Protein AF-A0A4Y2RW93-F1 (afdb_monomer_lite)

Foldseek 3Di:
DPPPPVPVVVVVVVVVVVPDDDDDVVPVVVVLVVVVVVVVVCCVPPVCPPDPDDPVVVVVLCVPPPPPPSVPCPDPVVVVVVVVVSVVVVVVVVVVPDDPDPPPPPPDPPVLVVLVVLLVVLVVVCVVPVDVVSVVSNVVSVVVNVVVVVVVVVVVLVVPDDPPPCSVVVVCVVVPDDDPDDDFLADPVGGQPDPVSVVVSVVVVVCVVPPPDPPDDPVVVVVVVVVVVVVVVVVVVPD

Organism: Araneus ventricosus (NCBI:txid182803)

Structure (mmCIF, N/CA/C/O backbone):
data_AF-A0A4Y2RW93-F1
#
_entry.id   AF-A0A4Y2RW93-F1
#
loop_
_atom_site.group_PDB
_atom_site.id
_atom_site.type_symbol
_atom_site.label_atom_id
_atom_site.label_alt_id
_atom_site.label_comp_id
_atom_site.label_asym_id
_atom_site.label_entity_id
_atom_site.label_seq_id
_atom_site.pdbx_PDB_ins_code
_atom_site.Cartn_x
_atom_site.Cartn_y
_atom_site.Cartn_z
_atom_site.occupancy
_atom_site.B_iso_or_equiv
_atom_site.auth_seq_id
_atom_site.auth_comp_id
_atom_site.auth_asym_id
_atom_site.auth_atom_id
_atom_site.pdbx_PDB_model_num
ATOM 1 N N . MET A 1 1 ? -9.524 4.771 -40.935 1.00 36.34 1 MET A N 1
ATOM 2 C CA . MET A 1 1 ? -8.989 5.953 -41.651 1.00 36.34 1 MET A CA 1
ATOM 3 C C . MET A 1 1 ? -7.503 5.709 -41.923 1.00 36.34 1 MET A C 1
ATOM 5 O O . MET A 1 1 ? -6.654 6.434 -41.433 1.00 36.34 1 MET A O 1
ATOM 9 N N . GLU A 1 2 ? -7.195 4.618 -42.633 1.00 35.41 2 GLU A N 1
ATOM 10 C CA . GLU A 1 2 ? -5.840 4.033 -42.726 1.00 35.41 2 GLU A CA 1
ATOM 11 C C . GLU A 1 2 ? -5.381 3.783 -44.176 1.00 35.41 2 GLU A C 1
ATOM 13 O O . GLU A 1 2 ? -4.326 3.209 -44.394 1.00 35.41 2 GLU A O 1
ATOM 18 N N . ALA A 1 3 ? -6.116 4.253 -45.187 1.00 34.59 3 ALA A N 1
ATOM 19 C CA . ALA A 1 3 ? -5.857 3.879 -46.582 1.00 34.59 3 ALA A CA 1
ATOM 20 C C . ALA A 1 3 ? -5.128 4.938 -47.441 1.00 34.59 3 ALA A C 1
ATOM 22 O O . ALA A 1 3 ? -4.878 4.684 -48.612 1.00 34.59 3 ALA A O 1
ATOM 23 N N . SER A 1 4 ? -4.761 6.115 -46.916 1.00 34.38 4 SER A N 1
ATOM 24 C CA . SER A 1 4 ? -4.267 7.222 -47.769 1.00 34.38 4 SER A CA 1
ATOM 25 C C . SER A 1 4 ? -2.751 7.461 -47.780 1.00 34.38 4 SER A C 1
ATOM 27 O O . SER A 1 4 ? -2.303 8.337 -48.511 1.00 34.38 4 SER A O 1
ATOM 29 N N . VAL A 1 5 ? -1.936 6.716 -47.023 1.00 40.03 5 VAL A N 1
ATOM 30 C CA . VAL A 1 5 ? -0.475 6.974 -46.951 1.00 40.03 5 VAL A CA 1
ATOM 31 C C . VAL A 1 5 ? 0.357 6.001 -47.805 1.00 40.03 5 VAL A C 1
ATOM 33 O O . VAL A 1 5 ? 1.489 6.315 -48.158 1.00 40.03 5 VAL A O 1
ATOM 36 N N . GLU A 1 6 ? -0.201 4.862 -48.225 1.00 35.78 6 GLU A N 1
ATOM 37 C CA . GLU A 1 6 ? 0.523 3.869 -49.041 1.00 35.78 6 GLU A CA 1
ATOM 38 C C . GLU A 1 6 ? 0.538 4.154 -50.552 1.00 35.78 6 GLU A C 1
ATOM 40 O O . GLU A 1 6 ? 1.380 3.602 -51.258 1.00 35.78 6 GLU A O 1
ATOM 45 N N . SER A 1 7 ? -0.344 5.027 -51.054 1.00 36.59 7 SER A N 1
ATOM 46 C CA . SER A 1 7 ? -0.415 5.354 -52.490 1.00 36.59 7 SER A CA 1
ATOM 47 C C . SER A 1 7 ? 0.750 6.248 -52.930 1.00 36.59 7 SER A C 1
ATOM 49 O O . SER A 1 7 ? 1.433 5.949 -53.898 1.00 36.59 7 SER A O 1
ATOM 51 N N . SER A 1 8 ? 1.067 7.292 -52.155 1.00 40.94 8 SER A N 1
ATOM 52 C CA . SER A 1 8 ? 2.052 8.314 -52.548 1.00 40.94 8 SER A CA 1
ATOM 53 C C . SER A 1 8 ? 3.504 7.813 -52.593 1.00 40.94 8 SER A C 1
ATOM 55 O O . SER A 1 8 ? 4.348 8.454 -53.21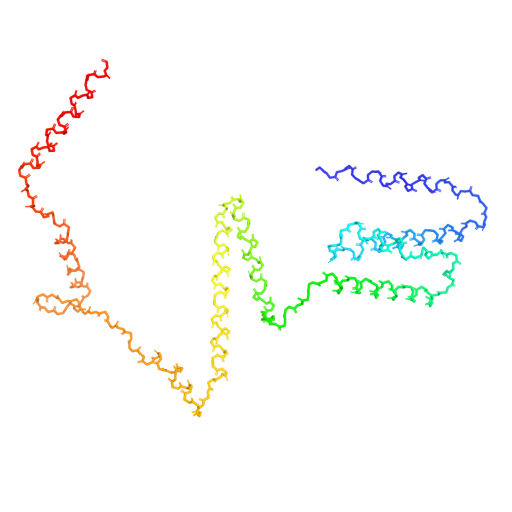4 1.00 40.94 8 SER A O 1
ATOM 57 N N . GLY A 1 9 ? 3.818 6.702 -51.918 1.00 35.59 9 GLY A N 1
ATOM 58 C CA . GLY A 1 9 ? 5.170 6.140 -51.887 1.00 35.59 9 GLY A CA 1
ATOM 59 C C . GLY A 1 9 ? 5.482 5.198 -53.050 1.00 35.59 9 GLY A C 1
ATOM 60 O O . GLY A 1 9 ? 6.649 5.053 -53.402 1.00 35.59 9 GLY A O 1
ATOM 61 N N . LYS A 1 10 ? 4.464 4.567 -53.649 1.00 40.72 10 LYS A N 1
ATOM 62 C CA . LYS A 1 10 ? 4.643 3.624 -54.766 1.00 40.72 10 LYS A CA 1
ATOM 63 C C . LYS A 1 10 ? 4.856 4.363 -56.091 1.00 40.72 10 LYS A C 1
ATOM 65 O O . LYS A 1 10 ? 5.729 3.965 -56.856 1.00 40.72 10 LYS A O 1
ATOM 70 N N . ASP A 1 11 ? 4.172 5.491 -56.273 1.00 41.19 11 ASP A N 1
ATOM 71 C CA . ASP A 1 11 ? 4.237 6.311 -57.493 1.00 41.19 11 ASP A CA 1
ATOM 72 C C . ASP A 1 11 ? 5.608 6.996 -57.681 1.00 41.19 11 ASP A C 1
ATOM 74 O O . ASP A 1 11 ? 6.117 7.118 -58.791 1.00 41.19 11 ASP A O 1
ATOM 78 N N . LEU A 1 12 ? 6.289 7.354 -56.584 1.00 43.25 12 LEU A N 1
ATOM 79 C CA . LEU A 1 12 ? 7.655 7.900 -56.633 1.00 43.25 12 LEU A CA 1
ATOM 80 C C . LEU A 1 12 ? 8.719 6.844 -56.977 1.00 43.25 12 LEU A C 1
ATOM 82 O O . LEU A 1 12 ? 9.791 7.192 -57.469 1.00 43.25 12 LEU A O 1
ATOM 86 N N . ILE A 1 13 ? 8.448 5.562 -56.711 1.00 41.75 13 ILE A N 1
ATOM 87 C CA . ILE A 1 13 ? 9.386 4.461 -56.974 1.00 41.75 13 ILE A CA 1
ATOM 88 C C . ILE A 1 13 ? 9.320 4.039 -58.448 1.00 41.75 13 ILE A C 1
ATOM 90 O O . ILE A 1 13 ? 10.364 3.768 -59.043 1.00 41.75 13 ILE A O 1
ATOM 94 N N . SER A 1 14 ? 8.131 4.042 -59.063 1.00 49.00 14 SER A N 1
ATOM 95 C CA . SER A 1 14 ? 7.975 3.755 -60.497 1.00 49.00 14 SER A CA 1
ATOM 96 C C . SER A 1 14 ? 8.601 4.836 -61.384 1.00 49.00 14 SER A C 1
ATOM 98 O O . SER A 1 14 ? 9.286 4.507 -62.353 1.00 49.00 14 SER A O 1
ATOM 100 N N . ASP A 1 15 ? 8.461 6.111 -61.011 1.00 42.34 15 ASP A N 1
ATOM 101 C CA . ASP A 1 15 ? 8.959 7.247 -61.804 1.00 42.34 15 ASP A CA 1
ATOM 102 C C . ASP A 1 15 ? 10.491 7.387 -61.797 1.00 42.34 15 ASP A C 1
ATOM 104 O O . ASP A 1 15 ? 11.082 7.944 -62.727 1.00 42.34 15 ASP A O 1
ATOM 108 N N . LEU A 1 16 ? 11.154 6.862 -60.763 1.00 41.88 16 LEU A N 1
ATOM 109 C CA . LEU A 1 16 ? 12.617 6.792 -60.682 1.00 41.88 16 LEU A CA 1
ATOM 110 C C . LEU A 1 16 ? 13.189 5.602 -61.466 1.00 41.88 16 LEU A C 1
ATOM 112 O O . LEU A 1 16 ? 14.313 5.687 -61.952 1.00 41.88 16 LEU A O 1
ATOM 116 N N . CYS A 1 17 ? 12.410 4.529 -61.639 1.00 39.97 17 CYS A N 1
ATOM 117 C CA . CYS A 1 17 ? 12.818 3.332 -62.377 1.00 39.97 17 CYS A CA 1
ATOM 118 C C . CYS A 1 17 ? 12.737 3.524 -63.904 1.00 39.97 17 CYS A C 1
ATOM 120 O O . CYS A 1 17 ? 13.547 2.974 -64.646 1.00 39.97 17 CYS A O 1
ATOM 122 N N . ALA A 1 18 ? 11.811 4.362 -64.382 1.00 44.00 18 ALA A N 1
ATOM 123 C CA . ALA A 1 18 ? 11.618 4.628 -65.811 1.00 44.00 18 ALA A CA 1
ATOM 124 C C . ALA A 1 18 ? 12.692 5.538 -66.449 1.00 44.00 18 ALA A C 1
ATOM 126 O O . ALA A 1 18 ? 12.752 5.649 -67.670 1.00 44.00 18 ALA A O 1
ATOM 127 N N . LYS A 1 19 ? 13.550 6.199 -65.656 1.00 46.75 19 LYS A N 1
ATOM 128 C CA . LYS A 1 19 ? 14.554 7.171 -66.144 1.00 46.75 19 LYS A CA 1
ATOM 129 C C . LYS A 1 19 ? 15.956 6.601 -66.373 1.00 46.75 19 LYS A C 1
ATOM 131 O O . LYS A 1 19 ? 16.867 7.356 -66.697 1.00 46.75 19 LYS A O 1
ATOM 136 N N . THR A 1 20 ? 16.146 5.293 -66.226 1.00 44.50 20 THR A N 1
ATOM 137 C CA . THR A 1 20 ? 17.457 4.643 -66.379 1.00 44.50 20 THR A CA 1
ATOM 138 C C . THR A 1 20 ? 17.397 3.492 -67.377 1.00 44.50 20 THR A C 1
ATOM 140 O O . THR A 1 20 ? 17.771 2.366 -67.065 1.00 44.50 20 THR A O 1
ATOM 143 N N . SER A 1 21 ? 16.928 3.765 -68.589 1.00 43.00 21 SER A N 1
ATOM 144 C CA . SER A 1 21 ? 17.259 2.962 -69.763 1.00 43.00 21 SER A CA 1
ATOM 145 C C . SER A 1 21 ? 18.240 3.783 -70.588 1.00 43.00 21 SER A C 1
ATOM 147 O O . SER A 1 21 ? 17.819 4.726 -71.244 1.00 43.00 21 SER A O 1
ATOM 149 N N . ASP A 1 22 ? 19.541 3.527 -70.427 1.00 39.62 22 ASP A N 1
ATOM 150 C CA . ASP A 1 22 ? 20.464 3.373 -71.557 1.00 39.62 22 ASP A CA 1
ATOM 151 C C . ASP A 1 22 ? 21.922 3.173 -71.101 1.00 39.62 22 ASP A C 1
ATOM 153 O O . ASP A 1 22 ? 22.494 3.923 -70.306 1.00 39.62 22 ASP A O 1
ATOM 157 N N . THR A 1 23 ? 22.525 2.146 -71.709 1.00 38.78 23 THR A N 1
ATOM 158 C CA . THR A 1 23 ? 23.951 1.777 -71.812 1.00 38.78 23 THR A CA 1
ATOM 159 C C . THR A 1 23 ? 24.731 1.308 -70.565 1.00 38.78 23 THR A C 1
ATOM 161 O O . THR A 1 23 ? 24.760 1.917 -69.499 1.00 38.78 23 THR A O 1
ATOM 164 N N . ALA A 1 24 ? 25.434 0.184 -70.757 1.00 42.94 24 ALA A N 1
ATOM 165 C CA . ALA A 1 24 ? 25.982 -0.771 -69.782 1.00 42.94 24 ALA A CA 1
ATOM 166 C C . ALA A 1 24 ? 27.057 -0.272 -68.781 1.00 42.94 24 ALA A C 1
ATOM 168 O O . ALA A 1 24 ? 27.596 -1.063 -68.010 1.00 42.94 24 ALA A O 1
ATOM 169 N N . ALA A 1 25 ? 27.353 1.030 -68.723 1.00 42.97 25 ALA A N 1
ATOM 170 C CA . ALA A 1 25 ? 28.117 1.631 -67.620 1.00 42.97 25 ALA A CA 1
ATOM 171 C C . ALA A 1 25 ? 27.220 2.011 -66.418 1.00 42.97 25 ALA A C 1
ATOM 173 O O . ALA A 1 25 ? 27.716 2.225 -65.310 1.00 42.97 25 ALA A O 1
ATOM 174 N N . ASN A 1 26 ? 25.896 2.043 -66.618 1.00 43.81 26 ASN A N 1
ATOM 175 C CA . ASN A 1 26 ? 24.909 2.442 -65.613 1.00 43.81 26 ASN A CA 1
ATOM 176 C C . ASN A 1 26 ? 24.505 1.337 -64.621 1.00 43.81 26 ASN A C 1
ATOM 178 O O . ASN A 1 26 ? 23.980 1.655 -63.558 1.00 43.81 26 ASN A O 1
ATOM 182 N N . GLU A 1 27 ? 24.771 0.054 -64.889 1.00 40.03 27 GLU A N 1
ATOM 183 C CA . GLU A 1 27 ? 24.305 -1.034 -64.007 1.00 40.03 27 GLU A CA 1
ATOM 184 C C . GLU A 1 27 ? 25.024 -1.064 -62.651 1.00 40.03 27 GLU A C 1
ATOM 186 O O . GLU A 1 27 ? 24.391 -1.270 -61.617 1.00 40.03 27 GLU A O 1
ATOM 191 N N . LYS A 1 28 ? 26.336 -0.789 -62.613 1.00 39.91 28 LYS A N 1
ATOM 192 C CA . LYS A 1 28 ? 27.100 -0.764 -61.350 1.00 39.91 28 LYS A CA 1
ATOM 193 C C . LYS A 1 28 ? 26.780 0.466 -60.498 1.00 39.91 28 LYS A C 1
ATOM 195 O O . LYS A 1 28 ? 26.704 0.357 -59.276 1.00 39.91 28 LYS A O 1
ATOM 200 N N . ILE A 1 29 ? 26.564 1.617 -61.137 1.00 40.53 29 ILE A N 1
ATOM 201 C CA . ILE A 1 29 ? 26.195 2.874 -60.465 1.00 40.53 29 ILE A CA 1
ATOM 202 C C . ILE A 1 29 ? 24.754 2.788 -59.940 1.00 40.53 29 ILE A C 1
ATOM 204 O O . ILE A 1 29 ? 24.491 3.199 -58.809 1.00 40.53 29 ILE A O 1
ATOM 208 N N . SER A 1 30 ? 23.853 2.169 -60.710 1.00 47.50 30 SER A N 1
ATOM 209 C CA . SER A 1 30 ? 22.474 1.870 -60.311 1.00 47.50 30 SER A CA 1
ATOM 210 C C . SER A 1 30 ? 22.422 0.881 -59.139 1.00 47.50 30 SER A C 1
ATOM 212 O O . SER A 1 30 ? 21.792 1.156 -58.123 1.00 47.50 30 SER A O 1
ATOM 214 N N . ALA A 1 31 ? 23.183 -0.218 -59.185 1.00 45.03 31 ALA A N 1
ATOM 215 C CA . ALA A 1 31 ? 23.230 -1.187 -58.087 1.00 45.03 31 ALA A CA 1
ATOM 216 C C . ALA A 1 31 ? 23.774 -0.580 -56.779 1.00 45.03 31 ALA A C 1
ATOM 218 O O . ALA A 1 31 ? 23.216 -0.817 -55.709 1.00 45.03 31 ALA A O 1
ATOM 219 N N . LEU A 1 32 ? 24.823 0.248 -56.850 1.00 47.16 32 LEU A N 1
ATOM 220 C CA . LEU A 1 32 ? 25.385 0.938 -55.683 1.00 47.16 32 LEU A CA 1
ATOM 221 C C . LEU A 1 32 ? 24.423 1.976 -55.096 1.00 47.16 32 LEU A C 1
ATOM 223 O O . LEU A 1 32 ? 24.276 2.044 -53.878 1.00 47.16 32 LEU A O 1
ATOM 227 N N . THR A 1 33 ? 23.725 2.747 -55.934 1.00 50.53 33 THR A N 1
ATOM 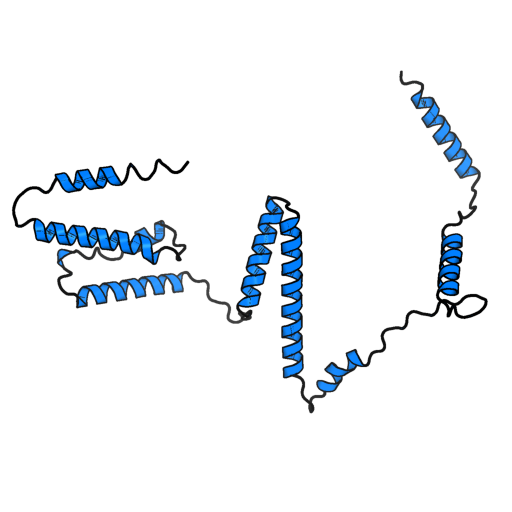228 C CA . THR A 1 33 ? 22.707 3.704 -55.462 1.00 50.53 33 THR A CA 1
ATOM 229 C C . THR A 1 33 ? 21.485 3.001 -54.873 1.00 50.53 33 THR A C 1
ATOM 231 O O . THR A 1 33 ? 20.976 3.443 -53.842 1.00 50.53 33 THR A O 1
ATOM 234 N N . ILE A 1 34 ? 21.070 1.863 -55.435 1.00 50.31 34 ILE A N 1
ATOM 235 C CA . ILE A 1 34 ? 20.006 1.014 -54.883 1.00 50.31 34 ILE A CA 1
ATOM 236 C C . ILE A 1 34 ? 20.428 0.422 -53.531 1.00 50.31 34 ILE A C 1
ATOM 238 O O . ILE A 1 34 ? 19.665 0.508 -52.572 1.00 50.31 34 ILE A O 1
ATOM 242 N N . ILE A 1 35 ? 21.655 -0.096 -53.396 1.00 53.66 35 ILE A N 1
ATOM 243 C CA . ILE A 1 35 ? 22.186 -0.613 -52.120 1.00 53.66 35 ILE A CA 1
ATOM 244 C C . ILE A 1 35 ? 22.286 0.506 -51.073 1.00 53.66 35 ILE A C 1
ATOM 246 O O . ILE A 1 35 ? 21.911 0.299 -49.918 1.00 53.66 35 ILE A O 1
ATOM 250 N N . GLN A 1 36 ? 22.717 1.707 -51.470 1.00 49.56 36 GLN A N 1
ATOM 251 C CA . GLN A 1 36 ? 22.780 2.885 -50.602 1.00 49.56 36 GLN A CA 1
ATOM 252 C C . GLN A 1 36 ? 21.387 3.288 -50.099 1.00 49.56 36 GLN A C 1
ATOM 254 O O . GLN A 1 36 ? 21.195 3.497 -48.901 1.00 49.56 36 GLN A O 1
ATOM 259 N N . LEU A 1 37 ? 20.391 3.350 -50.988 1.00 50.16 37 LEU A N 1
ATOM 260 C CA . LEU A 1 37 ? 19.002 3.657 -50.635 1.00 50.16 37 LEU A CA 1
ATOM 261 C C . LEU A 1 37 ? 18.372 2.548 -49.779 1.00 50.16 37 LEU A C 1
ATOM 263 O O . LEU A 1 37 ? 17.671 2.849 -48.808 1.00 50.16 37 LEU A O 1
ATOM 267 N N . CYS A 1 38 ? 18.683 1.279 -50.059 1.00 50.16 38 CYS A N 1
ATOM 268 C CA . CYS A 1 38 ? 18.260 0.136 -49.254 1.00 50.16 38 CYS A CA 1
ATOM 269 C C . CYS A 1 38 ? 18.864 0.179 -47.847 1.00 50.16 38 CYS A C 1
ATOM 271 O O . CYS A 1 38 ? 18.110 0.044 -46.885 1.00 50.16 38 CYS A O 1
ATOM 273 N N . LEU A 1 39 ? 20.167 0.446 -47.698 1.00 52.78 39 LEU A N 1
ATOM 274 C CA . LEU A 1 39 ? 20.831 0.607 -46.397 1.00 52.78 39 LEU A CA 1
ATOM 275 C C . LEU A 1 39 ? 20.273 1.805 -45.623 1.00 52.78 39 LEU A C 1
ATOM 277 O O . LEU A 1 39 ? 19.967 1.679 -44.439 1.00 52.78 39 LEU A O 1
ATOM 281 N N . ILE A 1 40 ? 20.042 2.940 -46.289 1.00 52.91 40 ILE A N 1
ATOM 282 C CA . ILE A 1 40 ? 19.399 4.111 -45.677 1.00 52.91 40 ILE A CA 1
ATOM 283 C C . ILE A 1 40 ? 17.980 3.757 -45.200 1.00 52.91 40 ILE A C 1
ATOM 285 O O . ILE A 1 40 ? 17.601 4.132 -44.089 1.00 52.91 40 ILE A O 1
ATOM 289 N N . SER A 1 41 ? 17.203 2.995 -45.980 1.00 50.41 41 SER A N 1
ATOM 290 C CA . SER A 1 41 ? 15.851 2.554 -45.595 1.00 50.41 41 SER A CA 1
ATOM 291 C C . SER A 1 41 ? 15.858 1.520 -44.455 1.00 50.41 41 SER A C 1
ATOM 293 O O . SER A 1 41 ? 15.034 1.590 -43.537 1.00 50.41 41 SER A O 1
ATOM 295 N N . PHE A 1 42 ? 16.829 0.604 -44.457 1.00 45.28 42 PHE A N 1
ATOM 296 C CA . PHE A 1 42 ? 16.979 -0.468 -43.475 1.00 45.28 42 PHE A CA 1
ATOM 297 C C . PHE A 1 42 ? 17.461 0.079 -42.124 1.00 45.28 42 PHE A C 1
ATOM 299 O O . PHE A 1 42 ? 16.884 -0.228 -41.077 1.00 45.28 42 PHE A O 1
ATOM 306 N N . CYS A 1 43 ? 18.431 0.997 -42.139 1.00 44.59 43 CYS A N 1
ATOM 307 C CA . CYS A 1 43 ? 18.885 1.721 -40.951 1.00 44.59 43 CYS A CA 1
ATOM 308 C C . CYS A 1 43 ? 17.772 2.603 -40.360 1.00 44.59 43 CYS A C 1
ATOM 310 O O . CYS A 1 43 ? 17.627 2.688 -39.136 1.00 44.59 43 CYS A O 1
ATOM 312 N N . ARG A 1 44 ? 16.922 3.199 -41.211 1.00 43.38 44 ARG A N 1
ATOM 313 C CA . ARG A 1 44 ? 15.785 4.034 -40.785 1.00 43.38 44 ARG A CA 1
ATOM 314 C C . ARG A 1 44 ? 14.644 3.232 -40.150 1.00 43.38 44 ARG A C 1
ATOM 316 O O . ARG A 1 44 ? 13.948 3.767 -39.291 1.00 43.38 44 ARG A O 1
ATOM 323 N N . THR A 1 45 ? 14.465 1.962 -40.519 1.00 40.22 45 THR A N 1
ATOM 324 C CA . THR A 1 45 ? 13.354 1.116 -40.038 1.00 40.22 45 THR A CA 1
ATOM 325 C C . THR A 1 45 ? 13.729 0.189 -38.876 1.00 40.22 45 THR A C 1
ATOM 327 O O . THR A 1 45 ? 12.863 -0.108 -38.045 1.00 40.22 45 THR A O 1
ATOM 330 N N . ARG A 1 46 ? 14.997 -0.239 -38.755 1.00 37.25 46 ARG A N 1
ATOM 331 C CA . ARG A 1 46 ? 15.411 -1.243 -37.753 1.00 37.25 46 ARG A CA 1
ATOM 332 C C . ARG A 1 46 ? 16.037 -0.669 -36.472 1.00 37.25 46 ARG A C 1
ATOM 334 O O . ARG A 1 46 ? 15.819 -1.249 -35.413 1.00 37.25 46 ARG A O 1
ATOM 341 N N . SER A 1 47 ? 16.725 0.480 -36.519 1.00 40.91 47 SER A N 1
ATOM 342 C CA . SER A 1 47 ? 17.473 1.015 -35.353 1.00 40.91 47 SER A CA 1
ATOM 343 C C . SER A 1 47 ? 16.730 2.094 -34.538 1.00 40.91 47 SER A C 1
ATOM 345 O O . SER A 1 47 ? 17.025 2.335 -33.368 1.00 40.91 47 SER A O 1
ATOM 347 N N . LEU A 1 48 ? 15.694 2.724 -35.099 1.00 42.19 48 LEU A N 1
ATOM 348 C CA . LEU A 1 48 ? 15.035 3.873 -34.454 1.00 42.19 48 LEU A CA 1
ATOM 349 C C . LEU A 1 48 ? 13.850 3.522 -33.547 1.00 42.19 48 LEU A C 1
ATOM 351 O O . LEU A 1 48 ? 13.311 4.411 -32.889 1.00 42.19 48 LEU A O 1
ATOM 355 N N . LYS A 1 49 ? 13.461 2.245 -33.440 1.00 43.62 49 LYS A N 1
ATOM 356 C CA . LYS A 1 49 ? 12.299 1.851 -32.621 1.00 43.62 49 LYS A CA 1
ATOM 357 C C . LYS A 1 49 ? 12.499 2.102 -31.115 1.00 43.62 49 LYS A C 1
ATOM 359 O O . LYS A 1 49 ? 11.511 2.211 -30.400 1.00 43.62 49 LYS A O 1
ATOM 364 N N . ASN A 1 50 ? 13.744 2.283 -30.651 1.00 43.41 50 ASN A N 1
ATOM 365 C CA . ASN A 1 50 ? 14.069 2.432 -29.225 1.00 43.41 50 ASN A CA 1
ATOM 366 C C . ASN A 1 50 ? 14.802 3.734 -28.832 1.00 43.41 50 ASN A C 1
ATOM 368 O O . ASN A 1 50 ? 15.087 3.916 -27.648 1.00 43.41 50 ASN A O 1
ATOM 372 N N . LEU A 1 51 ? 15.089 4.666 -29.755 1.00 42.09 51 LEU A N 1
ATOM 373 C CA . LEU A 1 51 ? 15.719 5.954 -29.415 1.00 42.09 51 LEU A CA 1
ATOM 374 C C . LEU A 1 51 ? 14.761 7.124 -29.636 1.00 42.09 51 LEU A C 1
ATOM 376 O O . LEU A 1 51 ? 14.404 7.470 -30.758 1.00 42.09 51 LEU A O 1
ATOM 380 N N . LYS A 1 52 ? 14.406 7.808 -28.547 1.00 42.28 52 LYS A N 1
ATOM 381 C CA . LYS A 1 52 ? 13.630 9.054 -28.573 1.00 42.28 52 LYS A CA 1
ATOM 382 C C . LYS A 1 52 ? 14.539 10.238 -28.948 1.00 42.28 52 LYS A C 1
ATOM 384 O O . LYS A 1 52 ? 14.739 11.153 -28.155 1.00 42.28 52 LYS A O 1
ATOM 389 N N . LEU A 1 53 ? 15.149 10.203 -30.134 1.00 49.97 53 LEU A N 1
ATOM 390 C CA . LEU A 1 53 ? 15.933 11.322 -30.669 1.00 49.97 53 LEU A CA 1
ATOM 391 C C . LEU A 1 53 ? 15.010 12.279 -31.423 1.00 49.97 53 LEU A C 1
ATOM 393 O O . LEU A 1 53 ? 14.284 11.884 -32.330 1.00 49.97 53 LEU A O 1
ATOM 397 N N . THR A 1 54 ? 15.034 13.561 -31.064 1.00 47.84 54 THR A N 1
ATOM 398 C CA . THR A 1 54 ? 14.301 14.589 -31.812 1.00 47.84 54 THR A CA 1
ATOM 399 C C . THR A 1 54 ? 14.952 14.790 -33.186 1.00 47.84 54 THR A C 1
ATOM 401 O O . THR A 1 54 ? 16.174 14.906 -33.285 1.00 47.84 54 THR A O 1
ATOM 404 N N . GLY A 1 55 ? 14.153 14.857 -34.260 1.00 45.72 55 GLY A N 1
ATOM 405 C CA . GLY A 1 55 ? 14.642 14.865 -35.653 1.00 45.72 55 GLY A CA 1
ATOM 406 C C . GLY A 1 55 ? 15.641 15.978 -36.012 1.00 45.72 55 GLY A C 1
ATOM 407 O O . GLY A 1 55 ? 16.398 15.840 -36.971 1.00 45.72 55 GLY A O 1
ATOM 408 N N . LYS A 1 56 ? 15.710 17.052 -35.214 1.00 54.03 56 LYS A N 1
ATOM 409 C CA . LYS A 1 56 ? 16.712 18.123 -35.344 1.00 54.03 56 LYS A CA 1
ATOM 410 C C . LYS A 1 56 ? 18.143 17.637 -35.051 1.00 54.03 56 LYS A C 1
ATOM 412 O O . LYS A 1 56 ? 19.066 18.083 -35.715 1.00 54.03 56 LYS A O 1
ATOM 417 N N . ASN A 1 57 ? 18.312 16.688 -34.125 1.00 52.91 57 ASN A N 1
ATOM 418 C CA . ASN A 1 57 ? 19.619 16.159 -33.715 1.00 52.91 57 ASN A CA 1
ATOM 419 C C . ASN A 1 57 ? 20.177 15.099 -34.676 1.00 52.91 57 ASN A C 1
ATOM 421 O O . ASN A 1 57 ? 21.386 14.987 -34.834 1.00 52.91 57 ASN A O 1
ATOM 425 N N . LEU A 1 58 ? 19.304 14.332 -35.337 1.00 50.59 58 LEU A N 1
ATOM 426 C CA . LEU A 1 58 ? 19.718 13.425 -36.416 1.00 50.59 58 LEU A CA 1
ATOM 427 C C . LEU A 1 58 ? 20.247 14.227 -37.608 1.00 50.59 58 LEU A C 1
ATOM 429 O O . LEU A 1 58 ? 21.295 13.903 -38.149 1.00 50.59 58 LEU A O 1
ATOM 433 N N . LYS A 1 59 ? 19.572 15.329 -37.964 1.00 51.44 59 LYS A N 1
ATOM 434 C CA . LYS A 1 59 ? 20.022 16.233 -39.033 1.00 51.44 59 LYS A CA 1
ATOM 435 C C . LYS A 1 59 ? 21.395 16.855 -38.771 1.00 51.44 59 LYS A C 1
ATOM 437 O O . LYS A 1 59 ? 22.107 17.087 -39.735 1.00 51.44 59 LYS A O 1
ATOM 442 N N . THR A 1 60 ? 21.761 17.156 -37.526 1.00 54.12 60 THR A N 1
ATOM 443 C CA . THR A 1 60 ? 23.099 17.684 -37.202 1.00 54.12 60 THR A CA 1
ATOM 444 C C . THR A 1 60 ? 24.167 16.594 -37.227 1.00 54.12 60 THR A C 1
ATOM 446 O O . THR A 1 60 ? 25.259 16.848 -37.710 1.00 54.12 60 THR A O 1
ATOM 449 N N . LEU A 1 61 ? 23.838 15.374 -36.788 1.00 51.91 61 LEU A N 1
ATOM 450 C CA . LEU A 1 61 ? 24.746 14.221 -36.842 1.00 51.91 61 LEU A CA 1
ATOM 451 C C . LEU A 1 61 ? 25.112 13.888 -38.300 1.00 51.91 61 LEU A C 1
ATOM 453 O O . LEU A 1 61 ? 26.283 13.853 -38.644 1.00 51.91 61 LEU A O 1
ATOM 457 N N . PHE A 1 62 ? 24.114 13.817 -39.188 1.00 54.50 62 PHE A N 1
ATOM 458 C CA . PHE A 1 62 ? 24.331 13.591 -40.624 1.00 54.50 62 PHE A CA 1
ATOM 459 C C . PHE A 1 62 ? 24.947 14.776 -41.384 1.00 54.50 62 PHE A C 1
ATOM 461 O O . PHE A 1 62 ? 25.392 14.604 -42.512 1.00 54.50 62 PHE A O 1
ATOM 468 N N . LYS A 1 63 ? 24.921 15.989 -40.818 1.00 54.12 63 LYS A N 1
ATOM 469 C CA . LYS A 1 63 ? 25.586 17.166 -41.404 1.00 54.12 63 LYS A CA 1
ATOM 470 C C . LYS A 1 63 ? 27.063 17.250 -41.024 1.00 54.12 63 LYS A C 1
ATOM 472 O O . LYS A 1 63 ? 27.829 17.819 -41.790 1.00 54.12 63 LYS A O 1
ATOM 477 N N . ASN A 1 64 ? 27.422 16.728 -39.851 1.00 49.84 64 ASN A N 1
ATOM 478 C CA . ASN A 1 64 ? 28.779 16.777 -39.310 1.00 49.84 64 ASN A CA 1
ATOM 479 C C . ASN A 1 64 ? 29.583 15.519 -39.640 1.00 49.84 64 ASN A C 1
ATOM 481 O O . ASN A 1 64 ? 30.803 15.598 -39.725 1.00 49.84 64 ASN A O 1
ATOM 485 N N . SER A 1 65 ? 28.919 14.379 -39.856 1.00 53.09 65 SER A N 1
ATOM 486 C CA . SER A 1 65 ? 29.532 13.280 -40.588 1.00 53.09 65 SER A CA 1
ATOM 487 C C . SER A 1 65 ? 29.737 13.788 -42.010 1.00 53.09 65 SER A C 1
ATOM 489 O O . SER A 1 65 ? 28.760 13.901 -42.758 1.00 53.09 65 SER A O 1
ATOM 491 N N . GLU A 1 66 ? 30.963 14.179 -42.360 1.00 48.31 66 GLU A N 1
ATOM 492 C CA . GLU A 1 66 ? 31.334 14.453 -43.747 1.00 48.31 66 GLU A CA 1
ATOM 493 C C . GLU A 1 66 ? 30.717 13.351 -44.599 1.00 48.31 66 GLU A C 1
ATOM 495 O O . GLU A 1 66 ? 30.941 12.169 -44.333 1.00 48.31 66 GLU A O 1
ATOM 500 N N . PHE A 1 67 ? 29.834 13.740 -45.524 1.00 47.88 67 PHE A N 1
ATOM 501 C CA . PHE A 1 67 ? 29.147 12.813 -46.411 1.00 47.88 67 PHE A CA 1
ATOM 502 C C . PHE A 1 67 ? 30.181 11.817 -46.911 1.00 47.88 67 PHE A C 1
ATOM 504 O O . PHE A 1 67 ? 31.090 12.195 -47.650 1.00 47.88 67 PHE A O 1
ATOM 511 N N . ILE A 1 68 ? 30.067 10.565 -46.470 1.00 52.50 68 ILE A N 1
ATOM 512 C CA . ILE A 1 68 ? 30.940 9.502 -46.938 1.00 52.50 68 ILE A CA 1
ATOM 513 C C . ILE A 1 68 ? 30.613 9.384 -48.409 1.00 52.50 68 ILE A C 1
ATOM 515 O O . ILE A 1 68 ? 29.581 8.827 -48.788 1.00 52.50 68 ILE A O 1
ATOM 519 N N . ASN A 1 69 ? 31.446 10.023 -49.225 1.00 50.88 69 ASN A N 1
ATOM 520 C CA . ASN A 1 69 ? 31.263 10.040 -50.651 1.00 50.88 69 ASN A CA 1
ATOM 521 C C . ASN A 1 69 ? 31.289 8.566 -51.082 1.00 50.88 69 ASN A C 1
ATOM 523 O O . ASN A 1 69 ? 32.310 7.902 -50.868 1.00 50.88 69 ASN A O 1
ATOM 527 N N . PRO A 1 70 ? 30.182 8.025 -51.620 1.00 51.59 70 PRO A N 1
ATOM 528 C CA . PRO A 1 70 ? 30.063 6.598 -51.907 1.00 51.59 70 PRO A CA 1
ATOM 529 C C . PRO A 1 70 ? 31.151 6.093 -52.859 1.00 51.59 70 PRO A C 1
ATOM 531 O O . PRO A 1 70 ? 31.495 4.916 -52.828 1.00 51.59 70 PRO A O 1
ATOM 534 N N . HIS A 1 71 ? 31.779 6.992 -53.622 1.00 48.03 71 HIS A N 1
ATOM 535 C CA . HIS A 1 71 ? 32.943 6.682 -54.449 1.00 48.03 71 HIS A CA 1
ATOM 536 C C . HIS A 1 71 ? 34.200 6.244 -53.674 1.00 48.03 71 HIS A C 1
ATOM 538 O O . HIS A 1 71 ? 35.082 5.625 -54.263 1.00 48.03 71 HIS A O 1
ATOM 544 N N . PHE A 1 72 ? 34.308 6.539 -52.374 1.00 49.75 72 PHE A N 1
ATOM 545 C CA . PHE A 1 72 ? 35.504 6.265 -51.566 1.00 49.75 72 PHE A CA 1
ATOM 546 C C . PHE A 1 72 ? 35.393 5.025 -50.671 1.00 49.75 72 PHE A C 1
ATOM 548 O O . PHE A 1 72 ? 36.373 4.683 -49.998 1.00 49.75 72 PHE A O 1
ATOM 555 N N . VAL A 1 73 ? 34.247 4.338 -50.652 1.00 56.69 73 VAL A N 1
ATOM 556 C CA . VAL A 1 73 ? 34.049 3.083 -49.907 1.00 56.69 73 VAL A CA 1
ATOM 557 C C . VAL A 1 73 ? 34.198 1.914 -50.874 1.00 56.69 73 VAL A C 1
ATOM 559 O O . VAL A 1 73 ? 33.230 1.343 -51.356 1.00 56.69 73 VAL A O 1
ATOM 562 N N . ASN A 1 74 ? 35.443 1.577 -51.195 1.00 61.47 74 ASN A N 1
ATOM 563 C CA . ASN A 1 74 ? 35.766 0.515 -52.152 1.00 61.47 74 ASN A CA 1
ATOM 564 C C . ASN A 1 74 ? 36.111 -0.832 -51.489 1.00 61.47 74 ASN A C 1
ATOM 566 O O . ASN A 1 74 ? 36.387 -1.799 -52.189 1.00 61.47 74 ASN A O 1
ATOM 570 N N . THR A 1 75 ? 36.126 -0.901 -50.152 1.00 63.38 75 THR A N 1
ATOM 571 C CA . THR A 1 75 ? 36.583 -2.079 -49.399 1.00 63.38 75 THR A CA 1
ATOM 572 C C . THR A 1 75 ? 35.693 -2.334 -48.184 1.00 63.38 75 THR A C 1
ATOM 574 O O . THR A 1 75 ? 35.396 -1.402 -47.437 1.00 63.38 75 THR A O 1
ATOM 577 N N . ALA A 1 76 ? 35.347 -3.602 -47.926 1.00 68.50 76 ALA A N 1
ATOM 578 C CA . ALA A 1 76 ? 34.530 -4.023 -46.779 1.00 68.50 76 ALA A CA 1
ATOM 579 C C . ALA A 1 76 ? 35.079 -3.522 -45.427 1.00 68.50 76 ALA A C 1
ATOM 581 O O . ALA A 1 76 ? 34.344 -2.947 -44.637 1.00 68.50 76 ALA A O 1
ATOM 582 N N . LYS A 1 77 ? 36.402 -3.583 -45.223 1.00 71.50 77 LYS A N 1
ATOM 583 C CA . LYS A 1 77 ? 37.066 -3.063 -44.011 1.00 71.50 77 LYS A CA 1
ATOM 584 C C . LYS A 1 77 ? 36.796 -1.578 -43.746 1.00 71.50 77 LYS A C 1
ATOM 586 O O . LYS A 1 77 ? 36.754 -1.145 -42.599 1.00 71.50 77 LYS A O 1
ATOM 591 N N . LYS A 1 78 ? 36.643 -0.784 -44.808 1.00 64.12 78 LYS A N 1
ATOM 592 C CA . LYS A 1 78 ? 36.379 0.653 -44.692 1.00 64.12 78 LYS A CA 1
ATOM 593 C C . LYS A 1 78 ? 34.930 0.903 -44.286 1.00 64.12 78 LYS A C 1
ATOM 595 O O . LYS A 1 78 ? 34.680 1.792 -43.482 1.00 64.12 78 LYS A O 1
ATOM 600 N N . LEU A 1 79 ? 34.006 0.086 -44.795 1.00 67.75 79 LEU A N 1
ATOM 601 C CA . LEU A 1 79 ? 32.607 0.094 -44.375 1.00 67.75 79 LEU A CA 1
ATOM 602 C C . LEU A 1 79 ? 32.475 -0.273 -42.889 1.00 67.75 79 LEU A C 1
ATOM 604 O O . LEU A 1 79 ? 31.809 0.450 -42.156 1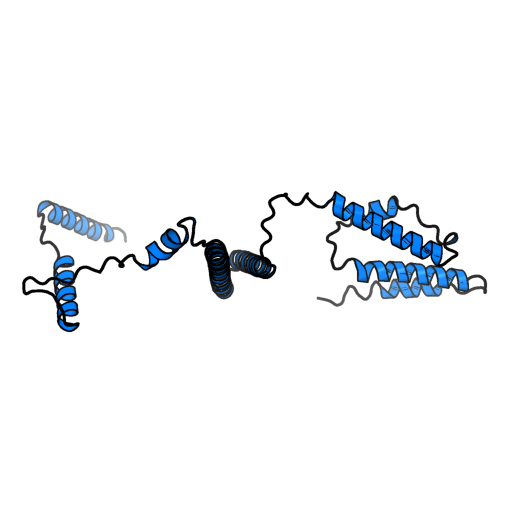.00 67.75 79 LEU A O 1
ATOM 608 N N . ASP A 1 80 ? 33.161 -1.322 -42.434 1.00 72.88 80 ASP A N 1
ATOM 609 C CA . ASP A 1 80 ? 33.125 -1.733 -41.024 1.00 72.88 80 ASP A CA 1
ATOM 610 C C . ASP A 1 80 ? 33.666 -0.631 -40.102 1.00 72.88 80 ASP A C 1
ATOM 612 O O . ASP A 1 80 ? 33.042 -0.291 -39.101 1.00 72.88 80 ASP A O 1
ATOM 616 N N . SER A 1 81 ? 34.779 0.009 -40.481 1.00 74.75 81 SER A N 1
ATOM 617 C CA . SER A 1 81 ? 35.339 1.142 -39.732 1.00 74.75 81 SER A CA 1
ATOM 618 C C . SER A 1 81 ? 34.374 2.328 -39.640 1.00 74.75 81 SER A C 1
ATOM 620 O O . SER A 1 81 ? 34.289 2.969 -38.595 1.00 74.75 81 SER A O 1
ATOM 622 N N . ILE A 1 82 ? 33.631 2.612 -40.711 1.00 70.56 82 ILE A N 1
ATOM 623 C CA . ILE A 1 82 ? 32.603 3.658 -40.726 1.00 70.56 82 ILE A CA 1
ATOM 624 C C . ILE A 1 82 ? 31.468 3.317 -39.759 1.00 70.56 82 ILE A C 1
ATOM 626 O O . ILE A 1 82 ? 31.018 4.185 -39.011 1.00 70.56 82 ILE A O 1
ATOM 630 N N . VAL A 1 83 ? 30.997 2.068 -39.781 1.00 74.25 83 VAL A N 1
ATOM 631 C CA . VAL A 1 83 ? 29.912 1.615 -38.905 1.00 74.25 83 VAL A CA 1
ATOM 632 C C . VAL A 1 83 ? 30.339 1.720 -37.444 1.00 74.25 83 VAL A C 1
ATOM 634 O O . VAL A 1 83 ? 29.603 2.318 -36.662 1.00 74.25 83 VAL A O 1
ATOM 637 N N . CYS A 1 84 ? 31.545 1.260 -37.098 1.00 76.19 84 CYS A N 1
ATOM 638 C CA . CYS A 1 84 ? 32.084 1.382 -35.741 1.00 76.19 84 CYS A CA 1
ATOM 639 C C . CYS A 1 84 ? 32.157 2.845 -35.277 1.00 76.19 84 CYS A C 1
ATOM 641 O O . CYS A 1 84 ? 31.663 3.174 -34.202 1.00 76.19 84 CYS A O 1
ATOM 643 N N . ASN A 1 85 ? 32.683 3.746 -36.113 1.00 77.62 85 ASN A N 1
ATOM 644 C CA . ASN A 1 85 ? 32.783 5.165 -35.763 1.00 77.62 85 ASN A CA 1
ATOM 645 C C . ASN A 1 85 ? 31.403 5.801 -35.531 1.00 77.62 85 ASN A C 1
ATOM 647 O O . ASN A 1 85 ? 31.222 6.578 -34.595 1.00 77.62 85 ASN A O 1
ATOM 651 N N . LEU A 1 86 ? 30.410 5.454 -36.355 1.00 73.56 86 LEU A N 1
ATOM 652 C CA . LEU A 1 86 ? 29.039 5.937 -36.180 1.00 73.56 86 LEU A CA 1
ATOM 653 C C . LEU A 1 86 ? 28.393 5.377 -34.909 1.00 73.56 86 LEU A C 1
ATOM 655 O O . LEU A 1 86 ? 27.681 6.102 -34.211 1.00 73.56 86 LEU A O 1
ATOM 659 N N . GLU A 1 87 ? 28.629 4.106 -34.591 1.00 77.31 87 GLU A N 1
ATOM 660 C CA . GLU A 1 87 ? 28.160 3.498 -33.344 1.00 77.31 87 GLU A CA 1
ATOM 661 C C . GLU A 1 87 ? 28.770 4.191 -32.121 1.00 77.31 87 GLU A C 1
ATOM 663 O O . GLU A 1 87 ? 28.040 4.517 -31.176 1.00 77.31 87 GLU A O 1
ATOM 668 N N . ASP A 1 88 ? 30.064 4.503 -32.174 1.00 78.44 88 ASP A N 1
ATOM 669 C CA . ASP A 1 88 ? 30.783 5.221 -31.123 1.00 78.44 88 ASP A CA 1
ATOM 670 C C . ASP A 1 88 ? 30.280 6.655 -30.960 1.00 78.44 88 ASP A C 1
ATOM 672 O O . ASP A 1 88 ? 29.962 7.076 -29.846 1.00 78.44 88 ASP A O 1
ATOM 676 N N . GLU A 1 89 ? 30.101 7.402 -32.051 1.00 75.31 89 GLU A N 1
ATOM 677 C CA . GLU A 1 89 ? 29.507 8.743 -32.005 1.00 75.31 89 GLU A CA 1
ATOM 678 C C . GLU A 1 89 ? 28.088 8.714 -31.429 1.00 75.31 89 GLU A C 1
ATOM 680 O O . GLU A 1 89 ? 27.726 9.532 -30.574 1.00 75.31 89 GLU A O 1
ATOM 685 N N . MET A 1 90 ? 27.276 7.739 -31.842 1.00 74.50 90 MET A N 1
ATOM 686 C CA . MET A 1 90 ? 25.935 7.555 -31.299 1.00 74.50 90 MET A CA 1
ATOM 687 C C . MET A 1 90 ? 25.965 7.224 -29.805 1.00 74.50 90 MET A C 1
ATOM 689 O O . MET A 1 90 ? 25.117 7.720 -29.056 1.00 74.50 90 MET A O 1
ATOM 693 N N . ASN A 1 91 ? 26.912 6.405 -29.353 1.00 79.06 91 ASN A N 1
ATOM 694 C CA . ASN A 1 91 ? 27.070 6.059 -27.943 1.00 79.06 91 ASN A CA 1
ATOM 695 C C . ASN A 1 91 ? 27.570 7.254 -27.121 1.00 79.06 91 ASN A C 1
ATOM 697 O O . ASN A 1 91 ? 26.976 7.561 -26.084 1.00 79.06 91 ASN A O 1
ATOM 701 N N . ASN A 1 92 ? 28.543 8.009 -27.624 1.00 80.44 92 ASN A N 1
ATOM 702 C CA . ASN A 1 92 ? 29.044 9.233 -26.998 1.00 80.44 92 ASN A CA 1
ATOM 703 C C . ASN A 1 92 ? 27.946 10.293 -26.855 1.00 80.44 92 ASN A C 1
ATOM 705 O O . ASN A 1 92 ? 27.790 10.901 -25.794 1.00 80.44 92 ASN A O 1
ATOM 709 N N . LEU A 1 93 ? 27.102 10.463 -27.876 1.00 75.69 93 LEU A N 1
ATOM 710 C CA . LEU A 1 93 ? 25.950 11.365 -27.809 1.00 75.69 93 LEU A CA 1
ATOM 711 C C . LEU A 1 93 ? 24.890 10.903 -26.803 1.00 75.69 93 LEU A C 1
ATOM 713 O O . LEU A 1 93 ? 24.289 11.742 -26.122 1.00 75.69 93 LEU A O 1
ATOM 717 N N . LYS A 1 94 ? 24.644 9.590 -26.691 1.00 77.56 94 LYS A N 1
ATOM 718 C CA . LYS A 1 94 ? 23.749 9.039 -25.658 1.00 77.56 94 LYS A CA 1
ATOM 719 C C . LYS A 1 94 ? 24.287 9.335 -24.262 1.00 77.56 94 LYS A C 1
ATOM 721 O O . LYS A 1 94 ? 23.512 9.780 -23.419 1.00 77.56 94 LYS A O 1
ATOM 726 N N . ILE A 1 95 ? 25.583 9.120 -24.034 1.00 77.12 95 ILE A N 1
ATOM 727 C CA . ILE A 1 95 ? 26.239 9.355 -22.741 1.00 77.12 95 ILE A CA 1
ATOM 728 C C . ILE A 1 95 ? 26.206 10.848 -22.401 1.00 77.12 95 ILE A C 1
ATOM 730 O O . ILE A 1 95 ? 25.695 11.215 -21.346 1.00 77.12 95 ILE A O 1
ATOM 734 N N . SER A 1 96 ? 26.627 11.715 -23.326 1.00 77.31 96 SER A N 1
ATOM 735 C CA . SER A 1 96 ? 26.658 13.175 -23.148 1.00 77.31 96 SER A CA 1
ATOM 736 C C . SER A 1 96 ? 25.284 13.781 -22.826 1.00 77.31 96 SER A C 1
ATOM 738 O O . SER A 1 96 ? 25.178 14.702 -22.018 1.00 77.31 96 SER A O 1
ATOM 740 N N . LYS A 1 97 ? 24.206 13.256 -23.425 1.00 71.00 97 LYS A N 1
ATOM 741 C CA . LYS A 1 97 ? 22.832 13.723 -23.156 1.00 71.00 97 LYS A CA 1
ATOM 742 C C . LYS A 1 97 ? 22.160 13.022 -21.982 1.00 71.00 97 LYS A C 1
ATOM 744 O O . LYS A 1 97 ? 21.112 13.484 -21.520 1.00 71.00 97 LYS A O 1
ATOM 749 N N . SER A 1 98 ? 22.696 11.891 -21.532 1.00 67.25 98 SER A N 1
ATOM 750 C CA . SER A 1 98 ? 22.181 11.228 -20.345 1.00 67.25 98 SER A CA 1
ATOM 751 C C . SER A 1 98 ? 22.447 12.115 -19.131 1.00 67.25 98 SER A C 1
ATOM 753 O O . SER A 1 98 ? 23.505 12.723 -18.996 1.00 67.25 98 SER A O 1
ATOM 755 N N . LYS A 1 99 ? 21.456 12.245 -18.247 1.00 71.12 99 LYS A N 1
ATOM 756 C CA . LYS A 1 99 ? 21.690 12.919 -16.968 1.00 71.12 99 LYS A CA 1
ATOM 757 C C . LYS A 1 99 ? 22.628 12.030 -16.151 1.00 71.12 99 LYS A C 1
ATOM 759 O O . LYS A 1 99 ? 22.361 10.824 -16.120 1.00 71.12 99 LYS A O 1
ATOM 764 N N . PRO A 1 100 ? 23.654 12.585 -15.476 1.00 70.88 100 PRO A N 1
ATOM 765 C CA . PRO A 1 100 ? 24.506 11.790 -14.606 1.00 70.88 100 PRO A CA 1
ATOM 766 C C . PRO A 1 100 ? 23.617 11.036 -13.618 1.00 70.88 100 PRO A C 1
ATOM 768 O O . PRO A 1 100 ? 22.727 11.617 -12.982 1.00 70.88 100 PRO A O 1
ATOM 771 N N . VAL A 1 101 ? 23.799 9.717 -13.559 1.00 64.44 101 VAL A N 1
ATOM 772 C CA . VAL A 1 101 ? 23.100 8.888 -12.582 1.00 64.44 101 VAL A CA 1
ATOM 773 C C . VAL A 1 101 ? 23.610 9.337 -11.219 1.00 64.44 101 VAL A C 1
ATOM 775 O O . VAL A 1 101 ? 24.810 9.306 -10.970 1.00 64.44 101 VAL A O 1
ATOM 778 N N . LYS A 1 102 ? 22.711 9.828 -10.360 1.00 69.56 102 LYS A N 1
ATOM 779 C CA . LYS A 1 102 ? 23.085 10.240 -9.004 1.00 69.56 102 LYS A CA 1
ATOM 780 C C . LYS A 1 102 ? 23.734 9.052 -8.303 1.00 69.56 102 LYS A C 1
ATOM 782 O O . LYS A 1 102 ? 23.156 7.972 -8.322 1.00 69.56 102 LYS A O 1
ATOM 787 N N . GLU A 1 103 ? 24.874 9.281 -7.663 1.00 61.47 103 GLU A N 1
ATOM 788 C CA . GLU A 1 103 ? 25.698 8.258 -7.002 1.00 61.47 103 GLU A CA 1
ATOM 789 C C . GLU A 1 103 ? 24.898 7.423 -5.978 1.00 61.47 103 GLU A C 1
ATOM 791 O O . GLU A 1 103 ? 25.093 6.222 -5.855 1.00 61.47 103 GLU A O 1
ATOM 796 N N . ASN A 1 104 ? 23.867 8.022 -5.369 1.00 60.44 104 ASN A N 1
ATOM 797 C CA . ASN A 1 104 ? 22.909 7.370 -4.469 1.00 60.44 104 ASN A CA 1
ATOM 798 C C . ASN A 1 104 ? 21.665 6.814 -5.188 1.00 60.44 104 ASN A C 1
ATOM 800 O O . ASN A 1 104 ? 20.529 7.052 -4.757 1.00 60.44 104 ASN A O 1
ATOM 804 N N . TYR A 1 105 ? 21.823 6.123 -6.317 1.00 57.00 105 TYR A N 1
ATOM 805 C CA . TYR A 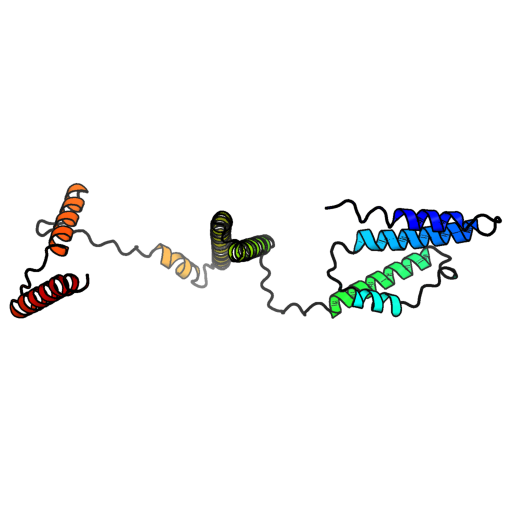1 105 ? 20.687 5.432 -6.922 1.00 57.00 105 TYR A CA 1
ATOM 806 C C . TYR A 1 105 ? 20.387 4.173 -6.103 1.00 57.00 105 TYR A C 1
ATOM 808 O O . TYR A 1 105 ? 21.105 3.179 -6.147 1.00 57.00 105 TYR A O 1
ATOM 816 N N . ILE A 1 106 ? 19.297 4.201 -5.337 1.00 61.31 106 ILE A N 1
ATOM 817 C CA . ILE A 1 106 ? 18.763 2.984 -4.727 1.00 61.31 106 ILE A CA 1
ATOM 818 C C . ILE A 1 106 ? 18.312 2.097 -5.891 1.00 61.31 106 ILE A C 1
ATOM 820 O O . ILE A 1 106 ? 17.309 2.387 -6.551 1.00 61.31 106 ILE A O 1
ATOM 824 N N . TYR A 1 107 ? 19.087 1.053 -6.194 1.00 61.44 107 TYR A N 1
ATOM 825 C CA . TYR A 1 107 ? 18.724 0.064 -7.201 1.00 61.44 107 TYR A CA 1
ATOM 826 C C . TYR A 1 107 ? 17.468 -0.663 -6.723 1.00 61.44 107 TYR A C 1
ATOM 828 O O . TYR A 1 107 ? 17.505 -1.615 -5.947 1.00 61.44 107 TYR A O 1
ATOM 836 N N . HIS A 1 108 ? 16.313 -0.177 -7.161 1.00 64.19 108 HIS A N 1
ATOM 837 C CA . HIS A 1 108 ? 15.075 -0.907 -6.986 1.00 64.19 108 HIS A CA 1
ATOM 838 C C . HIS A 1 108 ? 15.133 -2.137 -7.886 1.00 64.19 108 HIS A C 1
ATOM 840 O O . HIS A 1 108 ? 15.335 -2.000 -9.096 1.00 64.19 108 HIS A O 1
ATOM 846 N N . GLY A 1 109 ? 14.917 -3.322 -7.308 1.00 72.62 109 GLY A N 1
ATOM 847 C CA . GLY A 1 109 ? 14.825 -4.556 -8.082 1.00 72.62 109 GLY A CA 1
ATOM 848 C C . GLY A 1 109 ? 13.889 -4.374 -9.280 1.00 72.62 109 GLY A C 1
ATOM 849 O O . GLY A 1 109 ? 12.853 -3.704 -9.170 1.00 72.62 109 GLY A O 1
ATOM 850 N N . SER A 1 110 ? 14.259 -4.952 -10.427 1.00 77.44 110 SER A N 1
ATOM 851 C CA . SER A 1 110 ? 13.567 -4.810 -11.723 1.00 77.44 110 SER A CA 1
ATOM 852 C C . SER A 1 110 ? 12.041 -4.873 -11.598 1.00 77.44 110 SER A C 1
ATOM 854 O O . SER A 1 110 ? 11.316 -4.058 -12.173 1.00 77.44 110 SER A O 1
ATOM 856 N N . LYS A 1 111 ? 11.545 -5.756 -10.727 1.00 86.25 111 LYS A N 1
ATOM 857 C CA . LYS A 1 111 ? 10.115 -5.938 -10.499 1.00 86.25 111 LYS A CA 1
ATOM 858 C C . LYS A 1 111 ? 9.406 -4.772 -9.798 1.00 86.25 111 LYS A C 1
ATOM 860 O O . LYS A 1 111 ? 8.243 -4.504 -10.093 1.00 86.25 111 LYS A O 1
ATOM 865 N N . LEU A 1 112 ? 10.059 -4.074 -8.867 1.00 87.81 112 LEU A N 1
ATOM 866 C CA . LEU A 1 112 ? 9.470 -2.910 -8.189 1.00 87.81 112 LEU A CA 1
ATOM 867 C C . LEU A 1 112 ? 9.348 -1.721 -9.153 1.00 87.81 112 LEU A C 1
ATOM 869 O O . LEU A 1 112 ? 8.390 -0.947 -9.086 1.00 87.81 112 LEU A O 1
ATOM 873 N N . ARG A 1 113 ? 10.297 -1.606 -10.090 1.00 88.94 113 ARG A N 1
ATOM 874 C CA . ARG A 1 113 ? 10.268 -0.607 -11.162 1.00 88.94 113 ARG A CA 1
ATOM 875 C C . ARG A 1 113 ? 9.077 -0.820 -12.098 1.00 88.94 113 ARG A C 1
ATOM 877 O O . ARG A 1 113 ? 8.365 0.142 -12.384 1.00 88.94 113 ARG A O 1
ATOM 884 N N . GLU A 1 114 ? 8.828 -2.061 -12.514 1.00 91.25 114 GLU A N 1
ATOM 885 C CA . GLU A 1 114 ? 7.655 -2.427 -13.325 1.00 91.25 114 GLU A CA 1
ATOM 886 C C . GLU A 1 114 ? 6.338 -2.072 -12.624 1.00 91.25 114 GLU A C 1
ATOM 888 O O . GLU A 1 114 ? 5.505 -1.362 -13.189 1.00 91.25 114 GLU A O 1
ATOM 893 N N . LEU A 1 115 ? 6.174 -2.491 -11.363 1.00 93.81 115 LEU A N 1
ATOM 894 C CA . LEU A 1 115 ? 4.962 -2.210 -10.584 1.00 93.81 115 LEU A CA 1
ATOM 895 C C . LEU A 1 115 ? 4.714 -0.705 -10.436 1.00 93.81 115 LEU A C 1
ATOM 897 O O . LEU A 1 115 ? 3.582 -0.232 -10.563 1.00 93.81 115 LEU A O 1
ATOM 901 N N . ASN A 1 116 ? 5.775 0.072 -10.206 1.00 93.12 116 ASN A N 1
ATOM 902 C CA . ASN A 1 116 ? 5.684 1.525 -10.118 1.00 93.12 116 ASN A CA 1
ATOM 903 C C . ASN A 1 116 ? 5.260 2.170 -11.436 1.00 93.12 116 ASN A C 1
ATOM 905 O O . ASN A 1 116 ? 4.446 3.101 -11.423 1.00 93.12 116 ASN A O 1
ATOM 909 N N . PHE A 1 117 ? 5.804 1.691 -12.556 1.00 94.38 117 PHE A N 1
ATOM 910 C CA . PHE A 1 117 ? 5.428 2.154 -13.885 1.00 94.38 117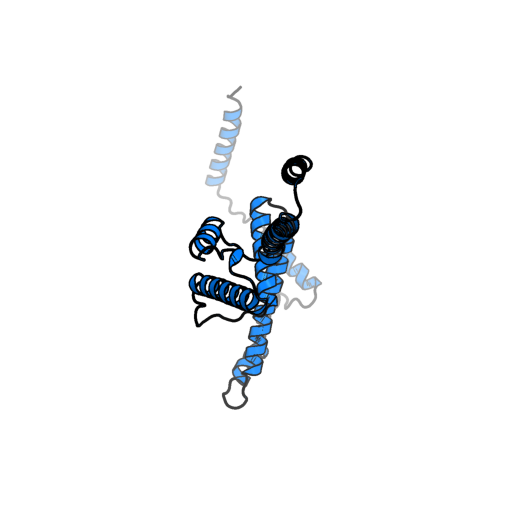 PHE A CA 1
ATOM 911 C C . PHE A 1 117 ? 3.944 1.890 -14.155 1.00 94.38 117 PHE A C 1
ATOM 913 O O . PHE A 1 117 ? 3.206 2.815 -14.501 1.00 94.38 117 PHE A O 1
ATOM 920 N N . GLU A 1 118 ? 3.484 0.666 -13.903 1.00 96.06 118 GLU A N 1
ATOM 921 C CA . GLU A 1 118 ? 2.096 0.271 -14.141 1.00 96.06 118 GLU A CA 1
ATOM 922 C C . GLU A 1 118 ? 1.114 1.012 -13.220 1.00 96.06 118 GLU A C 1
ATOM 924 O O . GLU A 1 118 ? 0.049 1.460 -13.660 1.00 96.06 118 GLU A O 1
ATOM 929 N N . ARG A 1 119 ? 1.491 1.228 -11.951 1.00 96.94 119 ARG A N 1
ATOM 930 C CA . ARG A 1 119 ? 0.712 2.039 -11.001 1.00 96.94 119 ARG A CA 1
ATOM 931 C C . ARG A 1 119 ? 0.581 3.473 -11.506 1.00 96.94 119 ARG A C 1
ATOM 933 O O . ARG A 1 119 ? -0.513 4.035 -11.493 1.00 96.94 119 ARG A O 1
ATOM 940 N N . ASN A 1 120 ? 1.682 4.067 -11.965 1.00 96.56 120 ASN A N 1
ATOM 941 C CA . ASN A 1 120 ? 1.690 5.432 -12.490 1.00 96.56 120 ASN A CA 1
ATOM 942 C C . ASN A 1 120 ? 0.847 5.564 -13.758 1.00 96.56 120 ASN A C 1
ATOM 944 O O . ASN A 1 120 ? 0.109 6.541 -13.895 1.00 96.56 120 ASN A O 1
ATOM 948 N N . HIS A 1 121 ? 0.933 4.584 -14.657 1.00 95.94 121 HIS A N 1
ATOM 949 C CA . HIS A 1 121 ? 0.104 4.525 -15.854 1.00 95.94 121 HIS A CA 1
ATOM 950 C C . HIS A 1 121 ? -1.386 4.413 -15.497 1.00 95.94 121 HIS A C 1
ATOM 952 O O . HIS A 1 121 ? -2.194 5.206 -15.979 1.00 95.94 121 HIS A O 1
ATOM 958 N N . SER A 1 122 ? -1.740 3.513 -14.574 1.00 96.38 122 SER A N 1
ATOM 959 C CA . SER A 1 122 ? -3.120 3.346 -14.091 1.00 96.38 122 SER A CA 1
ATOM 960 C C . SER A 1 122 ? -3.648 4.623 -13.429 1.00 96.38 122 SER A C 1
ATOM 962 O O . SER A 1 122 ? -4.784 5.016 -13.673 1.00 96.38 122 SER A O 1
ATOM 964 N N . ARG A 1 123 ? -2.814 5.325 -12.646 1.00 97.44 123 ARG A N 1
ATOM 965 C CA . ARG A 1 123 ? -3.166 6.614 -12.025 1.00 97.44 123 ARG A CA 1
ATOM 966 C C . ARG A 1 123 ? -3.459 7.698 -13.053 1.00 97.44 123 ARG A C 1
ATOM 968 O O . ARG A 1 123 ? -4.484 8.357 -12.930 1.00 97.44 123 ARG A O 1
ATOM 975 N N . LYS A 1 124 ? -2.578 7.880 -14.040 1.00 97.31 124 LYS A N 1
ATOM 976 C CA . LYS A 1 124 ? -2.766 8.890 -15.094 1.00 97.31 124 LYS A CA 1
ATOM 977 C C . LYS A 1 124 ? -4.044 8.621 -15.884 1.00 97.31 124 LYS A C 1
ATOM 979 O O . LYS A 1 124 ? -4.860 9.513 -16.062 1.00 97.31 124 LYS A O 1
ATOM 984 N N . THR A 1 125 ? -4.246 7.370 -16.280 1.00 96.19 125 THR A N 1
ATOM 985 C CA . THR A 1 125 ? -5.422 6.966 -17.057 1.00 96.19 125 THR A CA 1
ATOM 986 C C . THR A 1 125 ? -6.707 7.115 -16.233 1.00 96.19 125 THR A C 1
ATOM 988 O O . THR A 1 125 ? -7.683 7.673 -16.723 1.00 96.19 125 THR A O 1
ATOM 991 N N . PHE A 1 126 ? -6.692 6.742 -14.946 1.00 96.81 126 PHE A N 1
ATOM 992 C CA . PHE A 1 126 ? -7.817 6.988 -14.035 1.00 96.81 126 PHE A CA 1
ATOM 993 C C . PHE A 1 126 ? -8.121 8.481 -13.861 1.00 96.81 126 PHE A C 1
ATOM 995 O O . PHE A 1 126 ? -9.283 8.863 -13.820 1.00 96.81 126 PHE A O 1
ATOM 1002 N N . GLN A 1 127 ? -7.104 9.338 -13.752 1.00 95.00 127 GLN A N 1
ATOM 1003 C CA . GLN A 1 127 ? -7.319 10.782 -13.613 1.00 95.00 127 GLN A CA 1
ATOM 1004 C C . GLN A 1 127 ? -7.998 11.387 -14.846 1.00 95.00 127 GLN A C 1
ATOM 1006 O O . GLN A 1 127 ? -8.846 12.260 -14.679 1.00 95.00 127 GLN A O 1
ATOM 1011 N N . ASN A 1 128 ? -7.673 10.882 -16.038 1.00 96.62 128 ASN A N 1
ATOM 1012 C CA . ASN A 1 128 ? -8.247 11.352 -17.297 1.00 96.62 128 ASN A CA 1
ATOM 1013 C C . ASN A 1 128 ? -9.684 10.856 -17.512 1.00 96.62 128 ASN A C 1
ATOM 1015 O O . ASN A 1 128 ? -10.555 11.646 -17.846 1.00 96.62 128 ASN A O 1
ATOM 1019 N N . TYR A 1 129 ? -9.931 9.558 -17.313 1.00 94.56 129 TYR A N 1
ATOM 1020 C CA . TYR A 1 129 ? -11.189 8.915 -17.724 1.00 94.56 129 TYR A CA 1
ATOM 1021 C C . TYR A 1 129 ? -12.116 8.537 -16.561 1.00 94.56 129 TYR A C 1
ATOM 1023 O O . TYR A 1 129 ? -13.245 8.123 -16.787 1.00 94.56 129 TYR A O 1
ATOM 1031 N N . ARG A 1 130 ? -11.645 8.641 -15.311 1.00 94.44 130 ARG A N 1
ATOM 1032 C CA . ARG A 1 130 ? -12.385 8.307 -14.075 1.00 94.44 130 ARG A CA 1
ATOM 1033 C C . ARG A 1 130 ? -12.974 6.890 -14.014 1.00 94.44 130 ARG A C 1
ATOM 1035 O O . ARG A 1 130 ? -13.845 6.622 -13.195 1.00 94.44 130 ARG A O 1
ATOM 1042 N N . ASP A 1 131 ? -12.419 5.952 -14.778 1.00 94.88 131 ASP A N 1
ATOM 1043 C CA . ASP A 1 131 ? -12.843 4.549 -14.784 1.00 94.88 131 ASP A CA 1
ATOM 1044 C C . ASP A 1 131 ? -12.514 3.813 -13.464 1.00 94.88 131 ASP A C 1
ATOM 1046 O O . ASP A 1 131 ? -11.367 3.733 -13.004 1.00 94.88 131 ASP A O 1
ATOM 1050 N N . THR A 1 132 ? -13.539 3.216 -12.855 1.00 94.88 132 THR A N 1
ATOM 1051 C CA . THR A 1 132 ? -13.433 2.472 -11.593 1.00 94.88 132 THR A CA 1
ATOM 1052 C C . THR A 1 132 ? -12.545 1.225 -11.685 1.00 94.88 132 THR A C 1
ATOM 1054 O O . THR A 1 132 ? -11.903 0.869 -10.690 1.00 94.88 132 THR A O 1
ATOM 1057 N N . VAL A 1 133 ? -12.427 0.585 -12.856 1.00 96.50 133 VAL A N 1
ATOM 1058 C CA . VAL A 1 133 ? -11.543 -0.580 -13.059 1.00 96.50 133 VAL A CA 1
ATOM 1059 C C . VAL A 1 133 ? -10.083 -0.166 -12.879 1.00 96.50 133 VAL A C 1
ATOM 1061 O O . VAL A 1 133 ? -9.319 -0.824 -12.160 1.00 96.50 133 VAL A O 1
ATOM 1064 N N . LEU A 1 134 ? -9.707 0.991 -13.430 1.00 95.12 134 LEU A N 1
ATOM 1065 C CA . LEU A 1 134 ? -8.374 1.573 -13.264 1.00 95.12 134 LEU A CA 1
ATOM 1066 C C . LEU A 1 134 ? -8.096 1.975 -11.814 1.00 95.12 134 LEU A C 1
ATOM 1068 O O . LEU A 1 134 ? -6.967 1.813 -11.340 1.00 95.12 134 LEU A O 1
ATOM 1072 N N . LYS A 1 135 ? -9.114 2.434 -11.073 1.00 96.38 135 LYS A N 1
ATOM 1073 C CA . LYS A 1 135 ? -8.984 2.716 -9.635 1.00 96.38 135 LYS A CA 1
ATOM 1074 C C . LYS A 1 135 ? -8.690 1.449 -8.831 1.00 96.38 135 LYS A C 1
ATOM 1076 O O . LYS A 1 135 ? -7.784 1.460 -7.994 1.00 96.38 135 LYS A O 1
ATOM 1081 N N . ARG A 1 136 ? -9.398 0.346 -9.102 1.00 97.69 136 ARG A N 1
ATOM 1082 C CA . ARG A 1 136 ? -9.123 -0.958 -8.465 1.00 97.69 136 ARG A CA 1
ATOM 1083 C C . ARG A 1 136 ? -7.715 -1.445 -8.801 1.00 97.69 136 ARG A C 1
ATOM 1085 O O . ARG A 1 136 ? -6.981 -1.851 -7.900 1.00 97.69 136 ARG A O 1
ATOM 1092 N N . LYS A 1 137 ? -7.310 -1.337 -10.072 1.00 97.06 137 LYS A N 1
ATOM 1093 C CA . LYS A 1 137 ? -5.962 -1.696 -10.537 1.00 97.06 137 LYS A CA 1
ATOM 1094 C C . LYS A 1 137 ? -4.876 -0.882 -9.829 1.00 97.06 137 LYS A C 1
ATOM 1096 O O . LYS A 1 137 ? -3.927 -1.464 -9.309 1.00 97.06 137 LYS A O 1
ATOM 1101 N N . LEU A 1 138 ? -5.043 0.439 -9.728 1.00 96.81 138 LEU A N 1
ATOM 1102 C CA . LEU A 1 138 ? -4.146 1.323 -8.976 1.00 96.81 138 LEU A CA 1
ATOM 1103 C C . LEU A 1 138 ? -4.014 0.869 -7.521 1.00 96.81 138 LEU A C 1
ATOM 1105 O O . LEU A 1 138 ? -2.894 0.690 -7.045 1.00 96.81 138 LEU A O 1
ATOM 1109 N N . ASN A 1 139 ? -5.136 0.661 -6.825 1.00 96.94 139 ASN A N 1
ATOM 1110 C CA . ASN A 1 139 ? -5.135 0.258 -5.417 1.00 96.94 139 ASN A CA 1
ATOM 1111 C C . ASN A 1 139 ? -4.432 -1.098 -5.221 1.00 96.94 139 ASN A C 1
ATOM 1113 O O . ASN A 1 139 ? -3.620 -1.243 -4.304 1.00 96.94 139 ASN A O 1
ATOM 1117 N N . LYS A 1 140 ? -4.682 -2.065 -6.117 1.00 97.69 140 LYS A N 1
ATOM 1118 C CA . LYS A 1 140 ? -4.012 -3.376 -6.125 1.00 97.69 140 LYS A CA 1
ATOM 1119 C C . LYS A 1 140 ? -2.499 -3.231 -6.290 1.00 97.69 140 LYS A C 1
ATOM 1121 O O . LYS A 1 140 ? -1.748 -3.800 -5.501 1.00 97.69 140 LYS A O 1
ATOM 1126 N N . LEU A 1 141 ? -2.050 -2.443 -7.267 1.00 97.31 141 LEU A N 1
ATOM 1127 C CA . LEU A 1 141 ? -0.624 -2.201 -7.510 1.00 97.31 141 LEU A CA 1
ATOM 1128 C C . LEU A 1 141 ? 0.038 -1.473 -6.335 1.00 97.31 141 LEU A C 1
ATOM 1130 O O . LEU A 1 141 ? 1.151 -1.816 -5.949 1.00 97.31 141 LEU A O 1
ATOM 1134 N N . ASN A 1 142 ? -0.661 -0.522 -5.712 1.00 96.44 142 ASN A N 1
ATOM 1135 C CA . ASN A 1 142 ? -0.167 0.174 -4.526 1.00 96.44 142 ASN A CA 1
ATOM 1136 C C . ASN A 1 142 ? 0.037 -0.785 -3.340 1.00 96.44 142 ASN A C 1
ATOM 1138 O O . ASN A 1 142 ? 1.069 -0.728 -2.674 1.00 96.44 142 ASN A O 1
ATOM 1142 N N . LYS A 1 143 ? -0.907 -1.714 -3.120 1.00 96.75 143 LYS A N 1
ATOM 1143 C CA . LYS A 1 143 ? -0.780 -2.768 -2.101 1.00 96.75 143 LYS A CA 1
ATOM 1144 C C . LYS A 1 143 ? 0.427 -3.670 -2.374 1.00 96.75 143 LYS A C 1
ATOM 1146 O O . LYS A 1 143 ? 1.200 -3.925 -1.459 1.00 96.75 143 LYS A O 1
ATOM 1151 N N . GLN A 1 144 ? 0.620 -4.099 -3.624 1.00 95.25 144 GLN A N 1
ATOM 1152 C CA . GLN A 1 144 ? 1.762 -4.943 -4.005 1.00 95.25 144 GLN A CA 1
ATOM 1153 C C . GLN A 1 144 ? 3.109 -4.239 -3.801 1.00 95.25 144 GLN A C 1
ATOM 1155 O O . GLN A 1 144 ? 4.058 -4.858 -3.329 1.00 95.25 144 GLN A O 1
ATOM 1160 N N . ILE A 1 145 ? 3.195 -2.947 -4.129 1.00 93.81 145 ILE A N 1
ATOM 1161 C CA . ILE A 1 145 ? 4.402 -2.139 -3.902 1.00 93.81 145 ILE A CA 1
ATOM 1162 C C . ILE A 1 145 ? 4.718 -2.062 -2.409 1.00 93.81 145 ILE A C 1
ATOM 1164 O O . ILE A 1 145 ? 5.847 -2.347 -2.018 1.00 93.81 145 ILE A O 1
ATOM 1168 N N . LYS A 1 146 ? 3.717 -1.732 -1.582 1.00 93.88 146 LYS A N 1
ATOM 1169 C CA . LYS A 1 146 ? 3.874 -1.653 -0.125 1.00 93.88 146 LYS A CA 1
ATOM 1170 C C . LYS A 1 146 ? 4.366 -2.983 0.455 1.00 93.88 146 LYS A C 1
ATOM 1172 O O . LYS A 1 146 ? 5.383 -2.999 1.136 1.00 93.88 146 LYS A O 1
ATOM 1177 N N . GLN A 1 147 ? 3.721 -4.091 0.085 1.00 93.00 147 GLN A N 1
ATOM 1178 C CA . GLN A 1 147 ? 4.106 -5.432 0.535 1.00 93.00 147 GLN A CA 1
ATOM 1179 C C . GLN A 1 147 ? 5.543 -5.796 0.157 1.00 93.00 147 GLN A C 1
ATOM 1181 O O . GLN A 1 147 ? 6.260 -6.369 0.971 1.00 93.00 147 GLN A O 1
ATOM 1186 N N . LYS A 1 148 ? 5.983 -5.472 -1.065 1.00 90.62 148 LYS A N 1
ATOM 1187 C CA . LYS A 1 148 ? 7.362 -5.755 -1.482 1.00 90.62 148 LYS A CA 1
ATOM 1188 C C . LYS A 1 148 ? 8.385 -4.962 -0.688 1.00 90.62 148 LYS A C 1
ATOM 1190 O O . LYS A 1 148 ? 9.354 -5.548 -0.230 1.00 90.62 148 LYS A O 1
ATOM 1195 N N . ILE A 1 149 ? 8.144 -3.667 -0.492 1.00 89.69 149 ILE A N 1
ATOM 1196 C CA . ILE A 1 149 ? 9.035 -2.810 0.299 1.00 89.69 149 ILE A CA 1
ATOM 1197 C C . ILE A 1 149 ? 9.130 -3.328 1.737 1.00 89.69 149 ILE A C 1
ATOM 1199 O O . ILE A 1 149 ? 10.231 -3.448 2.261 1.00 89.69 149 ILE A O 1
ATOM 1203 N N . GLU A 1 150 ? 7.999 -3.682 2.348 1.00 90.06 150 GLU A N 1
ATOM 1204 C CA . GLU A 1 150 ? 7.963 -4.264 3.696 1.00 90.06 150 GLU A CA 1
ATOM 1205 C C . GLU A 1 150 ? 8.703 -5.607 3.756 1.00 90.06 150 GLU A C 1
ATOM 1207 O O . GLU A 1 150 ? 9.488 -5.833 4.670 1.00 90.06 150 GLU A O 1
ATOM 1212 N N . THR A 1 151 ? 8.509 -6.475 2.759 1.00 90.69 151 THR A N 1
ATOM 1213 C CA . THR A 1 151 ? 9.184 -7.782 2.689 1.00 90.69 151 THR A CA 1
ATOM 1214 C C . THR A 1 151 ? 10.695 -7.630 2.540 1.00 90.69 151 THR A C 1
ATOM 1216 O O . THR A 1 151 ? 11.448 -8.332 3.209 1.00 90.69 151 THR A O 1
ATOM 1219 N N . ASP A 1 152 ? 11.151 -6.730 1.669 1.00 88.44 152 ASP A N 1
ATOM 1220 C CA . ASP A 1 152 ? 12.578 -6.497 1.439 1.00 88.44 152 ASP A CA 1
ATOM 1221 C C . ASP A 1 152 ? 13.227 -5.826 2.660 1.00 88.44 152 ASP A C 1
ATOM 1223 O O . ASP A 1 152 ? 14.319 -6.219 3.066 1.00 88.44 152 ASP A O 1
ATOM 1227 N N . ALA A 1 153 ? 12.536 -4.877 3.303 1.00 88.00 153 ALA A N 1
ATOM 1228 C CA . ALA A 1 153 ? 12.985 -4.277 4.559 1.00 88.00 153 ALA A CA 1
ATOM 1229 C C . ALA A 1 153 ? 13.115 -5.327 5.671 1.00 88.00 153 ALA A C 1
ATOM 1231 O O . ALA A 1 153 ? 14.153 -5.390 6.324 1.00 88.00 153 ALA A O 1
ATOM 1232 N N . PHE A 1 154 ? 12.111 -6.194 5.830 1.00 89.12 154 PHE A N 1
ATOM 1233 C CA . PHE A 1 154 ? 12.129 -7.274 6.816 1.00 89.12 154 PHE A CA 1
ATOM 1234 C C . PHE A 1 154 ? 13.240 -8.297 6.543 1.00 89.12 154 PHE A C 1
ATOM 1236 O O . PHE A 1 154 ? 13.936 -8.718 7.462 1.00 89.12 154 PHE A O 1
ATOM 1243 N N . LYS A 1 155 ? 13.465 -8.668 5.275 1.00 90.19 155 LYS A N 1
ATOM 1244 C CA . LYS A 1 155 ? 14.595 -9.529 4.886 1.00 90.19 155 LYS A CA 1
ATOM 1245 C C . LYS A 1 155 ? 15.938 -8.901 5.241 1.00 90.19 155 LYS A C 1
ATOM 1247 O O . LYS A 1 155 ? 16.797 -9.590 5.778 1.00 90.19 155 LYS A O 1
ATOM 1252 N N . ASN A 1 156 ? 16.117 -7.614 4.954 1.00 88.31 156 ASN A N 1
ATOM 1253 C CA . ASN A 1 156 ? 17.347 -6.904 5.294 1.00 88.31 156 ASN A CA 1
ATOM 1254 C C . ASN A 1 156 ? 17.538 -6.804 6.808 1.00 88.31 156 ASN A C 1
ATOM 1256 O O . ASN A 1 156 ? 18.653 -6.958 7.289 1.00 88.31 156 ASN A O 1
ATOM 1260 N N . GLU A 1 157 ? 16.461 -6.575 7.561 1.00 89.62 157 GLU A N 1
ATOM 1261 C CA . GLU A 1 157 ? 16.506 -6.596 9.021 1.00 89.62 157 GLU A CA 1
ATOM 1262 C C . GLU A 1 157 ? 16.988 -7.961 9.516 1.00 89.62 157 GLU A C 1
ATOM 1264 O O . GLU A 1 157 ? 17.988 -8.005 10.223 1.00 89.62 157 GLU A O 1
ATOM 1269 N N . LEU A 1 158 ? 16.378 -9.061 9.052 1.00 89.50 158 LEU A N 1
ATOM 1270 C CA . LEU A 1 158 ? 16.773 -10.433 9.397 1.00 89.50 158 LEU A CA 1
ATOM 1271 C C . LEU A 1 158 ? 18.237 -10.751 9.069 1.00 89.50 158 LEU A C 1
ATOM 1273 O O . LEU A 1 158 ? 18.918 -11.355 9.892 1.00 89.50 158 LEU A O 1
ATOM 1277 N N . LEU A 1 159 ? 18.723 -10.353 7.889 1.00 91.06 159 LEU A N 1
ATOM 1278 C CA . LEU A 1 159 ? 20.116 -10.585 7.481 1.00 91.06 159 LEU A CA 1
ATOM 1279 C C . LEU A 1 159 ? 21.123 -9.828 8.356 1.00 91.06 159 LEU A C 1
ATOM 1281 O O . LEU A 1 159 ? 22.248 -10.287 8.523 1.00 91.06 159 LEU A O 1
ATOM 1285 N N . ASN A 1 160 ? 20.716 -8.688 8.914 1.00 89.38 160 ASN A N 1
ATOM 1286 C CA . ASN A 1 160 ? 21.557 -7.842 9.756 1.00 89.38 160 ASN A CA 1
ATOM 1287 C C . ASN A 1 160 ? 21.400 -8.137 11.260 1.00 89.38 160 ASN A C 1
ATOM 1289 O O . ASN A 1 160 ? 22.054 -7.491 12.083 1.00 89.38 160 ASN A O 1
ATOM 1293 N N . VAL A 1 161 ? 20.529 -9.077 11.652 1.00 90.88 161 VAL A N 1
ATOM 1294 C CA . VAL A 1 161 ? 20.409 -9.503 13.051 1.00 90.88 161 VAL A CA 1
ATOM 1295 C C . VAL A 1 161 ? 21.650 -10.310 13.439 1.00 90.88 161 VAL A C 1
ATOM 1297 O O . VAL A 1 161 ? 21.969 -11.324 12.827 1.00 90.88 161 VAL A O 1
ATOM 1300 N N . ASN A 1 162 ? 22.318 -9.880 14.508 1.00 89.81 162 ASN A N 1
ATOM 1301 C CA . ASN A 1 162 ? 23.517 -10.504 15.054 1.00 89.81 162 ASN A CA 1
ATOM 1302 C C . ASN A 1 162 ? 23.312 -10.845 16.540 1.00 89.81 162 ASN A C 1
ATOM 1304 O O . ASN A 1 162 ? 22.678 -10.095 17.290 1.00 89.81 162 ASN A O 1
ATOM 1308 N N . ALA A 1 163 ? 23.858 -11.981 16.973 1.00 86.50 163 ALA A N 1
ATOM 1309 C CA . ALA A 1 163 ? 23.760 -12.469 18.345 1.00 86.50 163 ALA A CA 1
ATOM 1310 C C . ALA A 1 163 ? 24.585 -11.639 19.344 1.00 86.50 163 ALA A C 1
ATOM 1312 O O . ALA A 1 163 ? 24.198 -11.544 20.507 1.00 86.50 163 ALA A O 1
ATOM 1313 N N . THR A 1 164 ? 25.689 -11.021 18.909 1.00 90.06 164 THR A N 1
ATOM 1314 C CA . THR A 1 164 ? 26.625 -10.315 19.805 1.00 90.06 164 THR A CA 1
ATOM 1315 C C . THR A 1 164 ? 26.203 -8.882 20.124 1.00 90.06 164 THR A C 1
ATOM 1317 O O . THR A 1 164 ? 26.401 -8.417 21.241 1.00 90.06 164 THR A O 1
ATOM 1320 N N . ASP A 1 165 ? 25.564 -8.189 19.177 1.00 89.25 165 ASP A N 1
ATOM 1321 C CA . ASP A 1 165 ? 25.385 -6.726 19.238 1.00 89.25 165 ASP A CA 1
ATOM 1322 C C . ASP A 1 165 ? 24.030 -6.312 19.850 1.00 89.25 165 ASP A C 1
ATOM 1324 O O . ASP A 1 165 ? 23.578 -5.170 19.725 1.00 89.25 165 ASP A O 1
ATOM 1328 N N . GLY A 1 166 ? 23.319 -7.264 20.467 1.00 85.62 166 GLY A N 1
ATOM 1329 C CA . GLY A 1 166 ? 22.002 -7.054 21.078 1.00 85.62 166 GLY A CA 1
ATOM 1330 C C . GLY A 1 166 ? 20.859 -6.780 20.085 1.00 85.62 166 GLY A C 1
ATOM 1331 O O . GLY A 1 166 ? 19.725 -6.526 20.504 1.00 85.62 166 GLY A O 1
ATOM 1332 N N . THR A 1 167 ? 21.109 -6.849 18.772 1.00 91.50 167 THR A N 1
ATOM 1333 C CA . THR A 1 167 ? 20.102 -6.612 17.720 1.00 91.50 167 THR A CA 1
ATOM 1334 C C . THR A 1 167 ? 19.020 -7.691 17.696 1.00 91.50 167 THR A C 1
ATOM 1336 O O . THR A 1 167 ? 17.851 -7.358 17.497 1.00 91.50 167 THR A O 1
ATOM 1339 N N . VAL A 1 168 ? 19.357 -8.943 18.039 1.00 92.06 168 VAL A N 1
ATOM 1340 C CA . VAL A 1 168 ? 18.374 -10.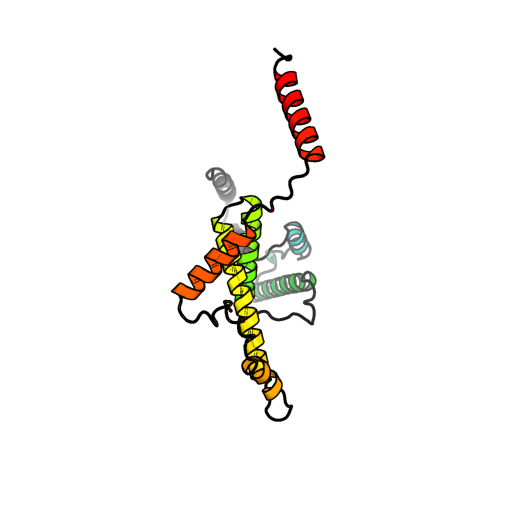023 18.275 1.00 92.06 168 VAL A CA 1
ATOM 1341 C C . VAL A 1 168 ? 17.307 -9.589 19.278 1.00 92.06 168 VAL A C 1
ATOM 1343 O O . VAL A 1 168 ? 16.114 -9.787 19.050 1.00 92.06 168 VAL A O 1
ATOM 1346 N N . TRP A 1 169 ? 17.706 -8.962 20.387 1.00 90.12 169 TRP A N 1
ATOM 1347 C CA . TRP A 1 169 ? 16.749 -8.578 21.423 1.00 90.12 169 TRP A CA 1
ATOM 1348 C C . TRP A 1 169 ? 15.808 -7.470 20.944 1.00 90.12 169 TRP A C 1
ATOM 1350 O O . TRP A 1 169 ? 14.604 -7.534 21.204 1.00 90.12 169 TRP A O 1
ATOM 1360 N N . LYS A 1 170 ? 16.318 -6.495 20.176 1.00 89.88 170 LYS A N 1
ATOM 1361 C CA . LYS A 1 170 ? 15.495 -5.447 19.544 1.00 89.88 170 LYS A CA 1
ATOM 1362 C C . LYS A 1 170 ? 14.475 -6.036 18.568 1.00 89.88 170 LYS A C 1
ATOM 1364 O O . LYS A 1 170 ? 13.314 -5.640 18.622 1.00 89.88 170 LYS A O 1
ATOM 1369 N N . PHE A 1 171 ? 14.885 -7.008 17.755 1.00 90.00 171 PHE A N 1
ATOM 1370 C CA . PHE A 1 171 ? 14.007 -7.699 16.810 1.00 90.00 171 PHE A CA 1
ATOM 1371 C C . PHE A 1 171 ? 12.915 -8.519 17.516 1.00 90.00 171 PHE A C 1
ATOM 1373 O O . PHE A 1 171 ? 11.752 -8.478 17.126 1.00 90.00 171 PHE A O 1
ATOM 1380 N N . VAL A 1 172 ? 13.255 -9.232 18.597 1.00 89.94 172 VAL A N 1
ATOM 1381 C CA . VAL A 1 172 ? 12.318 -10.129 19.302 1.00 89.94 172 VAL A CA 1
ATOM 1382 C C . VAL A 1 172 ? 11.347 -9.378 20.228 1.00 89.94 172 VAL A C 1
ATOM 1384 O O . VAL A 1 172 ? 10.229 -9.837 20.472 1.00 89.94 172 VAL A O 1
ATOM 1387 N N . THR A 1 173 ? 11.736 -8.211 20.751 1.00 89.44 173 THR A N 1
ATOM 1388 C CA . THR A 1 173 ? 10.948 -7.466 21.753 1.00 89.44 173 THR A CA 1
ATOM 1389 C C . THR A 1 173 ? 9.515 -7.136 21.302 1.00 89.44 173 THR A C 1
ATOM 1391 O O . THR A 1 173 ? 8.595 -7.374 22.088 1.00 89.44 173 THR A O 1
ATOM 1394 N N . PRO A 1 174 ? 9.259 -6.633 20.074 1.00 86.81 174 PRO A N 1
ATOM 1395 C CA . PRO A 1 174 ? 7.902 -6.396 19.581 1.00 86.81 174 PRO A CA 1
ATOM 1396 C C . PRO A 1 174 ? 7.006 -7.638 19.604 1.00 86.81 174 PRO A C 1
ATOM 1398 O O . PRO A 1 174 ? 5.844 -7.519 19.978 1.00 86.81 174 PRO A O 1
ATOM 1401 N N . PHE A 1 175 ? 7.539 -8.824 19.292 1.00 85.56 175 PHE A N 1
ATOM 1402 C CA . PHE A 1 175 ? 6.773 -10.079 19.300 1.00 85.56 175 PHE A CA 1
ATOM 1403 C C . PHE A 1 175 ? 6.384 -10.535 20.710 1.00 85.56 175 PHE A C 1
ATOM 1405 O O . PHE A 1 175 ? 5.414 -11.267 20.881 1.00 85.56 175 PHE A O 1
ATOM 1412 N N . LYS A 1 176 ? 7.118 -10.083 21.733 1.00 82.94 176 LYS A N 1
ATOM 1413 C CA . LYS A 1 176 ? 6.809 -10.351 23.145 1.00 82.94 176 LYS A CA 1
ATOM 1414 C C . LYS A 1 176 ? 5.812 -9.357 23.742 1.00 82.94 176 LYS A C 1
ATOM 1416 O O . LYS A 1 176 ? 5.327 -9.582 24.853 1.00 82.94 176 LYS A O 1
ATOM 1421 N N . LYS A 1 177 ? 5.503 -8.249 23.054 1.00 80.69 177 LYS A N 1
ATOM 1422 C CA . LYS A 1 177 ? 4.518 -7.281 23.548 1.00 80.69 177 LYS A CA 1
ATOM 1423 C C . LYS A 1 177 ? 3.133 -7.912 23.483 1.00 80.69 177 LYS A C 1
ATOM 1425 O O . LYS A 1 177 ? 2.614 -8.182 22.404 1.00 80.69 177 LYS A O 1
ATOM 1430 N N . LYS A 1 178 ? 2.513 -8.103 24.647 1.00 76.19 178 LYS A N 1
ATOM 1431 C CA . LYS A 1 178 ? 1.090 -8.436 24.725 1.00 76.19 178 LYS A CA 1
ATOM 1432 C C . LYS A 1 178 ? 0.314 -7.281 24.092 1.00 76.19 178 LYS A C 1
ATOM 1434 O O . LYS A 1 178 ? 0.490 -6.127 24.487 1.00 76.19 178 LYS A O 1
ATOM 1439 N N . ILE A 1 179 ? -0.506 -7.584 23.090 1.00 79.00 179 ILE A N 1
ATOM 1440 C CA . ILE A 1 179 ? -1.481 -6.630 22.556 1.00 79.00 179 ILE A CA 1
ATOM 1441 C C . ILE A 1 179 ? -2.325 -6.168 23.749 1.00 79.00 179 ILE A C 1
ATOM 1443 O O . ILE A 1 179 ? -2.673 -6.992 24.597 1.00 79.00 179 ILE A O 1
ATOM 1447 N N . LYS A 1 180 ? -2.587 -4.857 23.868 1.00 79.56 180 LYS A N 1
ATOM 1448 C CA . LYS A 1 180 ? -3.457 -4.339 24.932 1.00 79.56 180 LYS A CA 1
ATOM 1449 C C . LYS A 1 180 ? -4.774 -5.103 24.841 1.00 79.56 180 LYS A C 1
ATOM 1451 O O . LYS A 1 180 ? -5.446 -5.013 23.817 1.00 79.56 180 LYS A O 1
ATOM 1456 N N . ASN A 1 181 ? -5.079 -5.896 25.864 1.00 78.19 181 ASN A N 1
ATOM 1457 C CA . ASN A 1 181 ? -6.307 -6.666 25.868 1.00 78.19 181 ASN A CA 1
ATOM 1458 C C . ASN A 1 181 ? -7.466 -5.669 25.895 1.00 78.19 181 ASN A C 1
ATOM 1460 O O . ASN A 1 181 ? -7.401 -4.680 26.631 1.00 78.19 181 ASN A O 1
ATOM 1464 N N . ILE A 1 182 ? -8.479 -5.889 25.061 1.00 81.19 182 ILE A N 1
ATOM 1465 C CA . ILE A 1 182 ? -9.699 -5.085 25.127 1.00 81.19 182 ILE A CA 1
ATOM 1466 C C . ILE A 1 182 ? -10.255 -5.287 26.546 1.00 81.19 182 ILE A C 1
ATOM 1468 O O . ILE A 1 182 ? -10.310 -6.438 26.992 1.00 81.19 182 ILE A O 1
ATOM 1472 N N . PRO A 1 183 ? -10.576 -4.213 27.293 1.00 82.25 183 PRO A N 1
ATOM 1473 C CA . PRO A 1 183 ? -11.146 -4.366 28.624 1.00 82.25 183 PRO A CA 1
ATOM 1474 C C . PRO A 1 183 ? -12.432 -5.190 28.531 1.00 82.25 183 PRO A C 1
ATOM 1476 O O . PRO A 1 183 ? -13.192 -5.062 27.569 1.00 82.25 183 PRO A O 1
ATOM 1479 N N . SER A 1 184 ? -12.649 -6.060 29.513 1.00 84.25 184 SER A N 1
ATOM 1480 C CA . SER A 1 184 ? -13.866 -6.858 29.590 1.00 84.25 184 SER A CA 1
ATOM 1481 C C . SER A 1 184 ? -15.092 -5.953 29.713 1.00 84.25 184 SER A C 1
ATOM 1483 O O . SER A 1 184 ? -15.028 -4.887 30.328 1.00 84.25 184 SER A O 1
ATOM 1485 N N . LEU A 1 185 ? -16.208 -6.379 29.118 1.00 89.31 185 LEU A N 1
ATOM 1486 C CA . LEU A 1 185 ? -17.491 -5.712 29.301 1.00 89.31 185 LEU A CA 1
ATOM 1487 C C . LEU A 1 185 ? -17.977 -6.041 30.713 1.00 89.31 185 LEU A C 1
ATOM 1489 O O . LEU A 1 185 ? -18.253 -7.200 31.022 1.00 89.31 185 LEU A O 1
ATOM 1493 N N . ASN A 1 186 ? -17.978 -5.030 31.577 1.00 85.38 186 ASN A N 1
ATOM 1494 C CA . ASN A 1 186 ? -18.336 -5.172 32.978 1.00 85.38 186 ASN A CA 1
ATOM 1495 C C . ASN A 1 186 ? -19.744 -4.617 33.172 1.00 85.38 186 ASN A C 1
ATOM 1497 O O . ASN A 1 186 ? -19.952 -3.404 33.131 1.00 85.38 186 ASN A O 1
ATOM 1501 N N . GLU A 1 187 ? -20.688 -5.517 33.390 1.00 77.94 187 GLU A N 1
ATOM 1502 C CA . GLU A 1 187 ? -21.994 -5.192 33.934 1.00 77.94 187 GLU A CA 1
ATOM 1503 C C . GLU A 1 187 ? -21.887 -4.910 35.440 1.00 77.94 187 GLU A C 1
ATOM 1505 O O . GLU A 1 187 ? -20.962 -5.386 36.108 1.00 77.94 187 GLU A O 1
ATOM 1510 N N . PRO A 1 188 ? -22.869 -4.206 36.026 1.00 79.75 188 PRO A N 1
ATOM 1511 C CA . PRO A 1 188 ? -23.013 -4.127 37.479 1.00 79.75 188 PRO A CA 1
ATOM 1512 C C . PRO A 1 188 ? -23.087 -5.513 38.147 1.00 79.75 188 PRO A C 1
ATOM 1514 O O . PRO A 1 188 ? -22.658 -5.669 39.288 1.00 79.75 188 PRO A O 1
ATOM 1517 N N . ALA A 1 189 ? -23.606 -6.517 37.430 1.00 77.81 189 ALA A N 1
ATOM 1518 C CA . ALA A 1 189 ? -23.732 -7.902 37.882 1.00 77.81 189 ALA A CA 1
ATOM 1519 C C . ALA A 1 189 ? -22.443 -8.739 37.724 1.00 77.81 189 ALA A C 1
ATOM 1521 O O . ALA A 1 189 ? -22.370 -9.846 38.260 1.00 77.81 189 ALA A O 1
ATOM 1522 N N . GLY A 1 190 ? -21.421 -8.235 37.020 1.00 86.56 190 GLY A N 1
ATOM 1523 C CA . GLY A 1 190 ? -20.162 -8.947 36.788 1.00 86.56 190 GLY A CA 1
ATOM 1524 C C . GLY A 1 190 ? -19.620 -8.803 35.365 1.00 86.56 190 GLY A C 1
ATOM 1525 O O . GLY A 1 190 ? -19.992 -7.910 34.615 1.00 86.56 190 GLY A O 1
ATOM 1526 N N . ILE A 1 191 ? -18.685 -9.675 34.988 1.00 90.19 191 ILE A N 1
ATOM 1527 C CA . ILE A 1 191 ? -18.080 -9.673 33.648 1.00 90.19 191 ILE A CA 1
ATOM 1528 C C . ILE A 1 191 ? -18.984 -10.443 32.680 1.00 90.19 191 ILE A C 1
ATOM 1530 O O . ILE A 1 191 ? -19.271 -11.612 32.935 1.00 90.19 191 ILE A O 1
ATOM 1534 N N . ALA A 1 192 ? -19.351 -9.826 31.553 1.00 89.94 192 ALA A N 1
ATOM 1535 C CA . ALA A 1 192 ? -20.082 -10.486 30.474 1.00 89.94 192 ALA A CA 1
ATOM 1536 C C . ALA A 1 192 ? -19.171 -11.500 29.759 1.00 89.94 192 ALA A C 1
ATOM 1538 O O . ALA A 1 192 ? -18.281 -11.143 28.973 1.00 89.94 192 ALA A O 1
ATOM 1539 N N . ASN A 1 193 ? -19.378 -12.783 30.047 1.00 89.25 193 ASN A N 1
ATOM 1540 C CA . ASN A 1 193 ? -18.562 -13.883 29.538 1.00 89.25 193 ASN A CA 1
ATOM 1541 C C . ASN A 1 193 ? -19.194 -14.522 28.297 1.00 89.25 193 ASN A C 1
ATOM 1543 O O . ASN A 1 193 ? -18.474 -14.864 27.350 1.00 89.25 193 ASN A O 1
ATOM 1547 N N . THR A 1 194 ? -20.524 -14.650 28.275 1.00 91.38 194 THR A N 1
ATOM 1548 C CA . THR A 1 194 ? -21.252 -15.235 27.139 1.00 91.38 194 THR A CA 1
ATOM 1549 C C . THR A 1 194 ? -21.529 -14.194 26.056 1.00 91.38 194 THR A C 1
ATOM 1551 O O . THR A 1 194 ? -21.609 -12.997 26.319 1.00 91.38 194 THR A O 1
ATOM 1554 N N . ASP A 1 195 ? -21.661 -14.626 24.801 1.00 91.69 195 ASP A N 1
ATOM 1555 C CA . ASP A 1 195 ? -21.931 -13.688 23.702 1.00 91.69 195 ASP A CA 1
ATOM 1556 C C . ASP A 1 195 ? -23.325 -13.053 23.805 1.00 91.69 195 ASP A C 1
ATOM 1558 O O . ASP A 1 195 ? -23.513 -11.924 23.355 1.00 91.69 195 ASP A O 1
ATOM 1562 N N . LEU A 1 196 ? -24.270 -13.738 24.458 1.00 93.06 196 LEU A N 1
ATOM 1563 C CA . LEU A 1 196 ? -25.592 -13.198 24.769 1.00 93.06 196 LEU A CA 1
ATOM 1564 C C . LEU A 1 196 ? -25.505 -12.049 25.782 1.00 93.06 196 LEU A C 1
ATOM 1566 O O . LEU A 1 196 ? -26.057 -10.984 25.523 1.00 93.06 196 LEU A O 1
ATOM 1570 N N . GLU A 1 197 ? -24.770 -12.231 26.885 1.00 91.25 197 GLU A N 1
ATOM 1571 C CA . GLU A 1 197 ? -24.520 -11.166 27.873 1.00 91.25 197 GLU A CA 1
ATOM 1572 C C . GLU A 1 197 ? -23.873 -9.947 27.207 1.00 91.25 197 GLU A C 1
ATOM 1574 O O . GLU A 1 197 ? -24.350 -8.827 27.346 1.00 91.25 197 GLU A O 1
ATOM 1579 N N . LYS A 1 198 ? -22.843 -10.161 26.376 1.00 92.19 198 LYS A N 1
ATOM 1580 C CA . LYS A 1 198 ? -22.176 -9.062 25.658 1.00 92.19 198 LYS A CA 1
ATOM 1581 C C . LYS A 1 198 ? -23.130 -8.314 24.727 1.00 92.19 198 LYS A C 1
ATOM 1583 O O . LYS A 1 198 ? -23.036 -7.094 24.620 1.00 92.19 198 LYS A O 1
ATOM 1588 N N . ALA A 1 199 ? -24.010 -9.030 24.026 1.00 93.69 199 ALA A N 1
ATOM 1589 C CA . ALA A 1 199 ? -24.984 -8.416 23.130 1.00 93.69 199 ALA A CA 1
ATOM 1590 C C . ALA A 1 199 ? -26.008 -7.575 23.905 1.00 93.69 199 ALA A C 1
ATOM 1592 O O . ALA A 1 199 ? -26.280 -6.443 23.504 1.00 93.69 199 ALA A O 1
ATOM 1593 N N . ASN A 1 200 ? -26.509 -8.095 25.027 1.00 91.56 200 ASN A N 1
ATOM 1594 C CA . ASN A 1 200 ? -27.453 -7.386 25.889 1.00 91.56 200 ASN A CA 1
ATOM 1595 C C . ASN A 1 200 ? -26.813 -6.141 26.512 1.00 91.56 200 ASN A C 1
ATOM 1597 O O . ASN A 1 200 ? -27.367 -5.053 26.379 1.00 91.56 200 ASN A O 1
ATOM 1601 N N . PHE A 1 201 ? -25.598 -6.257 27.058 1.00 91.56 201 PHE A N 1
ATOM 1602 C CA . PHE A 1 201 ? -24.852 -5.114 27.592 1.00 91.56 201 PHE A CA 1
ATOM 1603 C C . PHE A 1 201 ? -24.686 -3.995 26.562 1.00 91.56 201 PHE A C 1
ATOM 1605 O O . PHE A 1 201 ? -24.844 -2.813 26.868 1.00 91.56 201 PHE A O 1
ATOM 1612 N N . LEU A 1 202 ? -24.340 -4.350 25.321 1.00 91.56 202 LEU A N 1
ATOM 1613 C CA . LEU A 1 202 ? -24.205 -3.367 24.250 1.00 91.56 202 LEU A CA 1
ATOM 1614 C C . LEU A 1 202 ? -25.554 -2.748 23.881 1.00 91.56 202 LEU A C 1
ATOM 1616 O O . LEU A 1 202 ? -25.604 -1.542 23.657 1.00 91.56 202 LEU A O 1
ATOM 1620 N N . ALA A 1 203 ? -26.628 -3.538 23.831 1.00 93.25 203 ALA A N 1
ATOM 1621 C CA . ALA A 1 203 ? -27.968 -3.036 23.544 1.00 93.25 203 ALA A CA 1
ATOM 1622 C C . ALA A 1 203 ? -28.426 -2.016 24.600 1.00 93.25 203 ALA A C 1
ATOM 1624 O O . ALA A 1 203 ? -28.804 -0.907 24.230 1.00 93.25 203 ALA A O 1
ATOM 1625 N N . GLU A 1 204 ? -28.294 -2.344 25.887 1.00 89.94 204 GLU A N 1
ATOM 1626 C CA . GLU A 1 204 ? -28.666 -1.461 27.002 1.00 89.94 204 GLU A CA 1
ATOM 1627 C C . GLU A 1 204 ? -27.827 -0.174 27.020 1.00 89.94 204 GLU A C 1
ATOM 1629 O O . GLU A 1 204 ? -28.354 0.933 27.145 1.00 89.94 204 GLU A O 1
ATOM 1634 N N . ASN A 1 205 ? -26.507 -0.279 26.826 1.00 90.50 205 ASN A N 1
ATOM 1635 C CA . ASN A 1 205 ? -25.656 0.911 26.751 1.00 90.50 205 ASN A CA 1
ATOM 1636 C C . ASN A 1 205 ? -26.011 1.794 25.552 1.00 90.50 205 ASN A C 1
ATOM 1638 O O . ASN A 1 205 ? -26.046 3.013 25.680 1.00 90.50 205 ASN A O 1
ATOM 1642 N N . LEU A 1 206 ? -26.275 1.211 24.382 1.00 90.88 206 LEU A N 1
ATOM 1643 C CA . LEU A 1 206 ? -26.675 1.999 23.218 1.00 90.88 206 LEU A CA 1
ATOM 1644 C C . LEU A 1 206 ? -28.034 2.659 23.442 1.00 90.88 206 LEU A C 1
ATOM 1646 O O . LEU A 1 206 ? -28.177 3.836 23.125 1.00 90.88 206 LEU A O 1
ATOM 1650 N N . GLU A 1 207 ? -28.996 1.949 24.029 1.00 91.25 207 GLU A N 1
ATOM 1651 C CA . GLU A 1 207 ? -30.289 2.521 24.401 1.00 91.25 207 GLU A CA 1
ATOM 1652 C C . GLU A 1 207 ? -30.098 3.752 25.291 1.00 91.25 207 GLU A C 1
ATOM 1654 O O . GLU A 1 207 ? -30.536 4.834 24.911 1.00 91.25 207 GLU A O 1
ATOM 1659 N N . THR A 1 208 ? -29.334 3.642 26.385 1.00 85.94 208 THR A N 1
ATOM 1660 C CA . THR A 1 208 ? -29.083 4.781 27.292 1.00 85.94 208 THR A CA 1
ATOM 1661 C C . THR A 1 208 ? -28.374 5.963 26.624 1.00 85.94 208 THR A C 1
ATOM 1663 O O . THR A 1 208 ? -28.671 7.110 26.954 1.00 85.94 208 THR A O 1
ATOM 1666 N N . LEU A 1 209 ? -27.469 5.715 25.670 1.00 87.75 209 LEU A N 1
ATOM 1667 C CA . LEU A 1 209 ? -26.775 6.770 24.920 1.00 87.75 209 LEU A CA 1
ATOM 1668 C C . LEU A 1 209 ? -27.687 7.511 23.936 1.00 87.75 209 LEU A C 1
ATOM 1670 O O . LEU A 1 209 ? -27.437 8.680 23.635 1.00 87.75 209 LEU A O 1
ATOM 1674 N N . PHE A 1 210 ? -28.706 6.832 23.407 1.00 85.56 210 PHE A N 1
ATOM 1675 C CA . PHE A 1 210 ? -29.658 7.407 22.456 1.00 85.56 210 PHE A CA 1
ATOM 1676 C C . PHE A 1 210 ? -30.970 7.852 23.101 1.00 85.56 210 PHE A C 1
ATOM 1678 O O . PHE A 1 210 ? -31.791 8.478 22.424 1.00 85.56 210 PHE A O 1
ATOM 1685 N N . THR A 1 211 ? -31.165 7.595 24.394 1.00 83.06 211 THR A N 1
ATOM 1686 C CA . THR A 1 211 ? -32.268 8.181 25.149 1.00 83.06 211 THR A CA 1
ATOM 1687 C C . THR A 1 211 ? -32.144 9.697 25.096 1.00 83.06 211 THR A C 1
ATOM 1689 O O . THR A 1 211 ? -31.124 10.278 25.474 1.00 83.06 211 THR A O 1
ATOM 1692 N N . LEU A 1 212 ? -33.193 10.352 24.595 1.00 78.62 212 LEU A N 1
ATOM 1693 C CA . LEU A 1 212 ? -33.252 11.803 24.542 1.00 78.62 212 LEU A CA 1
ATOM 1694 C C . LEU A 1 212 ? -33.106 12.329 25.974 1.00 78.62 212 LEU A C 1
ATOM 1696 O O . LEU A 1 212 ? -33.957 12.063 26.823 1.00 78.62 212 LEU A O 1
ATOM 1700 N N . ASN A 1 213 ? -32.037 13.074 26.254 1.00 74.81 213 ASN A N 1
ATOM 1701 C CA . ASN A 1 213 ? -31.969 13.811 27.505 1.00 74.81 213 ASN A CA 1
ATOM 1702 C C . ASN A 1 213 ? -33.163 14.770 27.516 1.00 74.81 213 ASN A C 1
ATOM 1704 O O . ASN A 1 213 ? -33.258 15.639 26.648 1.00 74.81 213 ASN A O 1
ATOM 1708 N N . SER A 1 214 ? -34.077 14.602 28.475 1.00 69.75 214 SER A N 1
ATOM 1709 C CA . SER A 1 214 ? -35.232 15.484 28.678 1.00 69.75 214 SER A CA 1
ATOM 1710 C C . SER A 1 214 ? -34.773 16.826 29.257 1.00 69.75 214 SER A C 1
ATOM 1712 O O . SER A 1 214 ? -35.150 17.213 30.360 1.00 69.75 214 SER A O 1
ATOM 1714 N N . ILE A 1 215 ? -33.902 17.526 28.533 1.00 73.38 215 ILE A N 1
ATOM 1715 C CA . ILE A 1 215 ? -33.497 18.897 28.826 1.00 73.38 215 ILE A CA 1
ATOM 1716 C C . ILE A 1 215 ? -34.515 19.783 28.111 1.00 73.38 215 ILE A C 1
ATOM 1718 O O . ILE A 1 215 ? -34.240 20.362 27.064 1.00 73.38 215 ILE A O 1
ATOM 1722 N N . THR A 1 216 ? -35.733 19.805 28.645 1.00 75.25 216 THR A N 1
ATOM 1723 C CA . THR A 1 216 ? -36.788 20.721 28.208 1.00 75.25 216 THR A CA 1
ATOM 1724 C C . THR A 1 216 ? -36.456 22.111 28.732 1.00 75.25 216 THR A C 1
ATOM 1726 O O . THR A 1 216 ? -36.315 22.297 29.945 1.00 75.25 216 THR A O 1
ATOM 1729 N N . ASN A 1 217 ? -36.299 23.078 27.829 1.00 84.12 217 ASN A N 1
ATOM 1730 C CA . ASN A 1 217 ? -36.143 24.486 28.180 1.00 84.12 217 ASN A CA 1
ATOM 1731 C C . ASN A 1 217 ? -37.354 25.243 27.616 1.00 84.12 217 ASN A C 1
ATOM 1733 O O . ASN A 1 217 ? -37.405 25.447 26.398 1.00 84.12 217 ASN A O 1
ATOM 1737 N N . PRO A 1 218 ? -38.305 25.659 28.473 1.00 84.44 218 PRO A N 1
ATOM 1738 C CA . PRO A 1 218 ? -39.576 26.220 28.028 1.00 84.44 218 PRO A CA 1
ATOM 1739 C C . PRO A 1 218 ? -39.385 27.476 27.171 1.00 84.44 218 PRO A C 1
ATOM 1741 O O . PRO A 1 218 ? -40.041 27.610 26.142 1.00 84.44 218 PRO A O 1
ATOM 1744 N N . ASP A 1 219 ? -38.414 28.328 27.510 1.00 85.25 219 ASP A N 1
ATOM 1745 C CA . ASP A 1 219 ? -38.141 29.563 26.768 1.00 85.25 219 ASP A CA 1
ATOM 1746 C C . ASP A 1 219 ? -37.642 29.262 25.347 1.00 85.25 219 ASP A C 1
ATOM 1748 O O . ASP A 1 219 ? -37.978 29.942 24.377 1.00 85.25 219 ASP A O 1
ATOM 1752 N N . THR A 1 220 ? -36.831 28.210 25.202 1.00 83.94 220 THR A N 1
ATOM 1753 C CA . THR A 1 220 ? -36.297 27.806 23.892 1.00 83.94 220 THR A CA 1
ATOM 1754 C C . THR A 1 220 ? -37.367 27.113 23.053 1.00 83.94 220 THR A C 1
ATOM 1756 O O . THR A 1 220 ? -37.443 27.331 21.844 1.00 83.94 220 THR A O 1
ATOM 1759 N N . GLU A 1 221 ? -38.212 26.301 23.686 1.00 86.88 221 GLU A N 1
ATOM 1760 C CA . GLU A 1 221 ? -39.332 25.627 23.029 1.00 86.88 221 GLU A CA 1
ATOM 1761 C C . GLU A 1 221 ? -40.374 26.627 22.515 1.00 86.88 221 GLU A C 1
ATOM 1763 O O . GLU A 1 221 ? -40.827 26.497 21.375 1.00 86.88 221 GLU A O 1
ATOM 1768 N N . GLU A 1 222 ? -40.686 27.666 23.295 1.00 90.69 222 GLU A N 1
ATOM 1769 C CA . GLU A 1 222 ? -41.586 28.749 22.887 1.00 90.69 222 GLU A CA 1
ATOM 1770 C C . GLU A 1 222 ? -41.023 29.531 21.690 1.00 90.69 222 GLU A C 1
ATOM 1772 O O . GLU A 1 222 ? -41.714 29.708 20.684 1.00 90.69 222 GLU A O 1
ATOM 1777 N N . LEU A 1 223 ? -39.738 29.906 21.729 1.00 90.69 223 LEU A N 1
ATOM 1778 C CA . LEU A 1 223 ? -39.078 30.600 20.615 1.00 90.69 223 LEU A CA 1
ATOM 1779 C C . LEU A 1 223 ? -39.063 29.772 19.322 1.00 90.69 223 LEU A C 1
ATOM 1781 O O . LEU A 1 223 ? -39.300 30.304 18.231 1.00 90.69 223 LEU A O 1
ATOM 1785 N N . VAL A 1 224 ? -38.794 28.466 19.421 1.00 88.00 224 VAL A N 1
ATOM 1786 C CA . VAL A 1 224 ? -38.820 27.561 18.263 1.00 88.00 224 VAL A CA 1
ATOM 1787 C C . VAL A 1 224 ? -40.244 27.413 17.729 1.00 88.00 224 VAL A C 1
ATOM 1789 O O . VAL A 1 224 ? -40.443 27.478 16.512 1.00 88.00 224 VAL A O 1
ATOM 1792 N N . ALA A 1 225 ? -41.241 27.263 18.605 1.00 90.19 225 ALA A N 1
ATOM 1793 C CA . ALA A 1 225 ? -42.643 27.164 18.208 1.00 90.19 225 ALA A CA 1
ATOM 1794 C C . ALA A 1 225 ? -43.111 28.422 17.458 1.00 90.19 225 ALA A C 1
ATOM 1796 O O . ALA A 1 225 ? -43.725 28.313 16.390 1.00 90.19 225 ALA A O 1
ATOM 1797 N N . ASP A 1 226 ? -42.751 29.605 17.956 1.00 91.00 226 ASP A N 1
ATOM 1798 C CA . ASP A 1 226 ? -43.062 30.882 17.314 1.00 91.00 226 ASP A CA 1
ATOM 1799 C C . ASP A 1 226 ? -42.353 31.048 15.965 1.00 91.00 226 ASP A C 1
ATOM 1801 O O . ASP A 1 226 ? -42.970 31.483 14.986 1.00 91.00 226 ASP A O 1
ATOM 1805 N N . SER A 1 227 ? -41.084 30.646 15.869 1.00 91.00 227 SER A N 1
ATOM 1806 C CA . SER A 1 227 ? -40.328 30.670 14.611 1.00 91.00 227 SER A CA 1
ATOM 1807 C C . SER A 1 227 ? -40.948 29.750 13.549 1.00 91.00 227 SER A C 1
ATOM 1809 O O . SER A 1 227 ? -41.201 30.177 12.417 1.00 91.00 227 SER A O 1
ATOM 1811 N N . VAL A 1 228 ? -41.289 28.510 13.920 1.00 89.00 228 VAL A N 1
ATOM 1812 C CA . VAL A 1 228 ? -41.953 27.544 13.025 1.00 89.00 228 VAL A CA 1
ATOM 1813 C C . VAL A 1 228 ? -43.323 28.058 12.583 1.00 89.00 228 VAL A C 1
ATOM 1815 O O . VAL A 1 228 ? -43.696 27.907 11.414 1.00 89.00 228 VAL A O 1
ATOM 1818 N N . LYS A 1 229 ? -44.077 28.680 13.494 1.00 89.38 229 LYS A N 1
ATOM 1819 C CA . LYS A 1 229 ? -45.385 29.269 13.192 1.00 89.38 229 LYS A CA 1
ATOM 1820 C C . LYS A 1 229 ? -45.260 30.383 12.154 1.00 89.38 229 LYS A C 1
ATOM 1822 O O . LYS A 1 229 ? -45.991 30.344 11.165 1.00 89.38 229 LYS A O 1
ATOM 1827 N N . ARG A 1 230 ? -44.302 31.301 12.323 1.00 85.94 230 ARG A N 1
ATOM 1828 C CA . ARG A 1 230 ? -44.034 32.394 11.368 1.00 85.94 230 ARG A CA 1
ATOM 1829 C C . ARG A 1 230 ? -43.652 31.872 9.983 1.00 85.94 230 ARG A C 1
ATOM 1831 O O . ARG A 1 230 ? -44.292 32.247 9.002 1.00 85.94 230 ARG A O 1
ATOM 1838 N N . PHE A 1 231 ? -42.725 30.914 9.910 1.00 83.44 231 PHE A N 1
ATOM 1839 C CA . PHE A 1 231 ? -42.298 30.303 8.644 1.00 83.44 231 PHE A CA 1
ATOM 1840 C C . PHE A 1 231 ? -43.466 29.660 7.868 1.00 83.44 231 PHE A C 1
ATOM 1842 O O . PHE A 1 231 ? -43.583 29.789 6.646 1.00 83.44 231 PHE A O 1
ATOM 1849 N N . ARG A 1 232 ? -44.381 28.991 8.584 1.00 82.31 232 ARG A N 1
ATOM 1850 C CA . ARG A 1 232 ? -45.584 28.371 7.998 1.00 82.31 232 ARG A CA 1
ATOM 1851 C C . ARG A 1 232 ? -46.660 29.379 7.588 1.00 82.31 232 ARG A C 1
ATOM 1853 O O . ARG A 1 232 ? -47.492 29.057 6.742 1.00 82.31 232 ARG A O 1
ATOM 1860 N N . THR A 1 233 ? -46.699 30.562 8.199 1.00 78.75 233 THR A N 1
ATOM 1861 C CA . THR A 1 233 ? -47.649 31.619 7.819 1.00 78.75 233 THR A CA 1
ATOM 1862 C C . THR A 1 233 ? -47.137 32.468 6.662 1.00 78.75 233 THR A C 1
ATOM 1864 O O . THR A 1 233 ? -47.922 32.812 5.787 1.00 78.75 233 THR A O 1
ATOM 1867 N N . GLU A 1 234 ? -45.834 32.743 6.591 1.00 63.78 234 GLU A N 1
ATOM 1868 C CA . GLU A 1 234 ? -45.216 33.545 5.520 1.00 63.78 234 GLU A CA 1
ATOM 1869 C C . GLU A 1 234 ? -45.276 32.845 4.151 1.00 63.78 234 GLU A C 1
ATOM 1871 O O . GLU A 1 234 ? -45.472 33.485 3.119 1.00 63.78 234 GLU A O 1
ATOM 1876 N N . THR A 1 235 ? -45.237 31.511 4.137 1.00 56.75 235 THR A N 1
ATOM 1877 C CA . THR A 1 235 ? -45.413 30.690 2.925 1.00 56.75 235 THR A CA 1
ATOM 1878 C C . THR A 1 235 ? -46.834 30.718 2.347 1.00 56.75 235 THR A C 1
ATOM 1880 O O . THR A 1 235 ? -47.027 30.300 1.210 1.00 56.75 235 THR A O 1
ATOM 1883 N N . LYS A 1 236 ? -47.835 31.236 3.076 1.00 57.69 236 LYS A N 1
ATOM 1884 C CA . LYS A 1 236 ? -49.214 31.395 2.572 1.00 57.69 236 LYS A CA 1
ATOM 1885 C C . LYS A 1 236 ? -49.498 32.758 1.933 1.00 57.69 236 LYS A C 1
ATOM 1887 O O . LYS A 1 236 ? -50.541 32.902 1.309 1.00 57.69 236 LYS A O 1
ATOM 1892 N N . PHE A 1 237 ? -48.599 33.736 2.066 1.00 55.25 237 PHE A N 1
ATOM 1893 C CA . PHE A 1 237 ? -48.770 35.090 1.511 1.00 55.25 237 PHE A CA 1
ATOM 1894 C C . PHE A 1 237 ? -48.016 35.319 0.191 1.00 55.25 237 PHE A C 1
ATOM 1896 O O . PHE A 1 237 ? -47.932 36.446 -0.286 1.00 55.25 237 PHE A O 1
ATOM 1903 N N . SER A 1 238 ? -47.462 34.261 -0.404 1.00 52.16 238 SER A N 1
ATOM 1904 C CA . SER A 1 238 ? -46.751 34.299 -1.687 1.00 52.16 238 SER A CA 1
ATOM 1905 C C . SER A 1 238 ? -47.418 33.387 -2.724 1.00 52.16 238 SER A C 1
ATOM 1907 O O . SER A 1 238 ? -46.797 32.457 -3.235 1.00 52.16 238 SER A O 1
ATOM 1909 N N . LEU A 1 239 ? -48.695 33.656 -3.018 1.00 44.34 239 LEU A N 1
ATOM 1910 C CA . LEU A 1 239 ? -49.430 33.171 -4.194 1.00 44.34 239 LEU A CA 1
ATOM 1911 C C . LEU A 1 239 ? -50.391 34.257 -4.683 1.00 44.34 239 LEU A C 1
ATOM 1913 O O . LEU A 1 239 ? -51.137 34.789 -3.831 1.00 44.34 239 LEU A O 1
#

Sequence (239 aa):
MEASVESSGKDLISDLCAKTSDTAANEKISALTIIQLCLISFCRTRSLKNLKLTGKNLKTLFKNSEFINPHFVNTAKKLDSIVCNLEDEMNNLKISKSKPVKENYIYHGSKLRELNFERNHSRKTFQNYRDTVLKRKLNKLNKQIKQKIETDAFKNELLNVNATDGTVWKFVTPFKKKIKNIPSLNEPAGIANTDLEKANFLAENLETLFTLNSITNPDTEELVADSVKRFRTETKFSL

Radius of gyration: 40.16 Å; chains: 1; bounding box: 86×50×110 Å

Secondary structure (DSSP, 8-state):
--SSSSHHHHHHHHHHHTT--S-TTHHHHHHHHHHHHHHHHHHHHHSGGG----HHHHHHHHHHS----GGG--SHHHHHHHHHHHHHHHHHHHHHHSPPPPTT-----HHHHHHHHHHHHHHHHHHHH--HHHHHHHHHHHHHHHHHHHHHHHHHHHHT--SSSSHHHHHHHHHHS---PPPP-EETTEE--SHHHHHHHHHHHHHHHHSPP----HHHHHHHHHHHHHHHHHTTS--

pLDDT: mean 72.17, std 20.29, range [34.38, 97.69]